Protein AF-A0A8C2SPX6-F1 (afdb_monomer_lite)

InterPro domains:
  IPR002017 Spectrin repeat [PF00435] (108-217)
  IPR002048 EF-hand domain [PS50222] (331-366)
  IPR011992 EF-hand domain pair [SSF47473] (333-369)
  IPR018159 Spectrin/alpha-actinin [SM00150] (109-216)
  IPR018159 Spectrin/alpha-actinin [cd00176] (65-218)

Foldseek 3Di:
DDPPPQQPLPFPDDDDDDDDDDDDDDDDDDDDDDDDPPPPPDPVVVLVVLLVVLVVVLVVVVVVPDPCSVVSNVVSVVVNVVSVVVVVVVVVVVVVVVVLVVLLLVLLVVLLVLLVVLVVVLVSLLCSLPDDDDDQALVVLVVNVVSLVSVVVRLVVSVVSLVVSVVSVVVSVVSCVVVVHPDDPDRPNDPCDNVNSVVSNVSSVVSSVVSVVVSVVVSVLNVVLLVLLVVLLVLQVVVVVVLVVLLVVLVCLLVVVPDDPVVSVVVVVVSVVVCVVCVVSVVVSVVSLVVNVVSVHDDHPRHLEDCDPPCPVPDGHDHCVCSSVVVPDNVVRVLLVVLVCVLPVVVPSDHDPVSVCVSCVVSVHDDDDDDD

Organism: Coturnix japonica (NCBI:txid93934)

Radius of gyration: 50.01 Å; chains: 1; bounding box: 117×36×154 Å

pLDDT: mean 75.17, std 22.21, range [25.73, 97.94]

Structure (mmCIF, N/CA/C/O backbone):
data_AF-A0A8C2SPX6-F1
#
_entry.id   AF-A0A8C2SPX6-F1
#
loop_
_atom_site.group_PDB
_atom_site.id
_atom_site.type_symbol
_atom_site.label_atom_id
_atom_site.label_alt_id
_atom_site.label_comp_id
_atom_site.label_asym_id
_atom_site.label_entity_id
_atom_site.label_seq_id
_atom_site.pdbx_PDB_ins_code
_atom_site.Cartn_x
_atom_site.Cartn_y
_atom_site.Cartn_z
_atom_site.occupancy
_atom_site.B_iso_or_equiv
_atom_site.auth_seq_id
_atom_site.auth_comp_id
_atom_site.auth_asym_id
_atom_site.auth_atom_id
_atom_site.pdbx_PDB_model_num
ATOM 1 N N . GLN A 1 1 ? 5.485 1.242 21.633 1.00 30.12 1 GLN A N 1
ATOM 2 C CA . GLN A 1 1 ? 6.592 1.596 20.722 1.00 30.12 1 GLN A CA 1
ATOM 3 C C . GLN A 1 1 ? 6.617 0.553 19.618 1.00 30.12 1 GLN A C 1
ATOM 5 O O . GLN A 1 1 ? 7.279 -0.463 19.760 1.00 30.12 1 GLN A O 1
ATOM 10 N N . GLY A 1 2 ? 5.794 0.748 18.590 1.00 30.45 2 GLY A N 1
ATOM 11 C CA . GLY A 1 2 ? 5.918 0.037 17.322 1.00 30.45 2 GLY A CA 1
ATOM 12 C C . GLY A 1 2 ? 6.379 1.072 16.308 1.00 30.45 2 GLY A C 1
ATOM 13 O O . GLY A 1 2 ? 5.719 2.099 16.169 1.00 30.45 2 GLY A O 1
ATOM 14 N N . ASP A 1 3 ? 7.537 0.854 15.692 1.00 28.69 3 ASP A N 1
ATOM 15 C CA . ASP A 1 3 ? 7.998 1.673 14.573 1.00 28.69 3 ASP A CA 1
ATOM 16 C C . ASP A 1 3 ? 7.063 1.409 13.389 1.00 28.69 3 ASP A C 1
ATOM 18 O O . ASP A 1 3 ? 7.186 0.399 12.700 1.00 28.69 3 ASP A O 1
ATOM 22 N N . VAL A 1 4 ? 6.102 2.307 13.171 1.00 35.62 4 VAL A N 1
ATOM 23 C CA . VAL A 1 4 ? 5.328 2.363 11.930 1.00 35.62 4 VAL A CA 1
ATOM 24 C C . VAL A 1 4 ? 6.271 2.914 10.866 1.00 35.62 4 VAL A C 1
ATOM 26 O O . VAL A 1 4 ? 6.509 4.122 10.793 1.00 35.62 4 VAL A O 1
ATOM 29 N N . ARG A 1 5 ? 6.864 2.030 10.060 1.00 38.06 5 ARG A N 1
ATOM 30 C CA . ARG A 1 5 ? 7.581 2.456 8.859 1.00 38.06 5 ARG A CA 1
ATOM 31 C C . ARG A 1 5 ? 6.541 2.922 7.848 1.00 38.06 5 ARG A C 1
ATOM 33 O O . ARG A 1 5 ? 5.834 2.134 7.235 1.00 38.06 5 ARG A O 1
ATOM 40 N N . LEU A 1 6 ? 6.410 4.239 7.724 1.00 40.59 6 LEU A N 1
ATOM 41 C CA . LEU A 1 6 ? 5.704 4.845 6.603 1.00 40.59 6 LEU A CA 1
ATOM 42 C C . LEU A 1 6 ? 6.399 4.399 5.313 1.00 40.59 6 LEU A C 1
ATOM 44 O O . LEU A 1 6 ? 7.627 4.487 5.229 1.00 40.59 6 LEU A O 1
ATOM 48 N N . ILE A 1 7 ? 5.605 3.946 4.336 1.00 39.28 7 ILE A N 1
ATOM 49 C CA . ILE A 1 7 ? 6.057 3.652 2.970 1.00 39.28 7 ILE A CA 1
ATOM 50 C C . ILE A 1 7 ? 6.971 4.793 2.531 1.00 39.28 7 ILE A C 1
ATOM 52 O O . ILE A 1 7 ? 6.610 5.971 2.647 1.00 39.28 7 ILE A O 1
ATOM 56 N N . ASN A 1 8 ? 8.175 4.458 2.080 1.00 40.19 8 ASN A N 1
ATOM 57 C CA . ASN A 1 8 ? 9.175 5.450 1.734 1.00 40.19 8 ASN A CA 1
ATOM 58 C C . ASN A 1 8 ? 8.767 6.098 0.404 1.00 40.19 8 ASN A C 1
ATOM 60 O O . ASN A 1 8 ? 9.205 5.687 -0.669 1.00 40.19 8 ASN A O 1
ATOM 64 N N . CYS A 1 9 ? 7.909 7.122 0.469 1.00 37.53 9 CYS A N 1
ATOM 65 C CA . CYS A 1 9 ? 7.430 7.918 -0.663 1.00 37.53 9 CYS A CA 1
ATOM 66 C C . CYS A 1 9 ? 8.545 8.808 -1.242 1.00 37.53 9 CYS A C 1
ATOM 68 O O . CYS A 1 9 ? 8.398 10.027 -1.356 1.00 37.53 9 CYS A O 1
ATOM 70 N N . ARG A 1 10 ? 9.688 8.227 -1.627 1.00 40.25 10 ARG A N 1
ATOM 71 C CA . ARG A 1 10 ? 10.639 8.910 -2.505 1.00 40.25 10 ARG A CA 1
ATOM 72 C C . ARG A 1 10 ? 9.969 9.041 -3.864 1.00 40.25 10 ARG A C 1
ATOM 74 O O . ARG A 1 10 ? 9.966 8.101 -4.655 1.00 40.25 10 ARG A O 1
ATOM 81 N N . SER A 1 11 ? 9.378 10.210 -4.109 1.00 35.06 11 SER A N 1
ATOM 82 C CA . SER A 1 11 ? 8.876 10.590 -5.424 1.00 35.06 11 SER A CA 1
ATOM 83 C C . SER A 1 11 ? 9.948 10.305 -6.468 1.00 35.06 11 SER A C 1
ATOM 85 O O . SER A 1 11 ? 11.113 10.671 -6.268 1.00 35.06 11 SER A O 1
ATOM 87 N N . TRP A 1 12 ? 9.558 9.711 -7.594 1.00 38.56 12 TRP A N 1
ATOM 88 C CA . TRP A 1 12 ? 10.400 9.623 -8.784 1.00 38.56 12 TRP A CA 1
ATOM 89 C C . TRP A 1 12 ? 10.497 11.025 -9.416 1.00 38.56 12 TRP A C 1
ATOM 91 O O . TRP A 1 12 ? 9.909 11.338 -10.441 1.00 38.56 12 TRP A O 1
ATOM 101 N N . GLY A 1 13 ? 11.168 11.922 -8.696 1.00 36.72 13 GLY A N 1
ATOM 102 C CA . GLY A 1 13 ? 11.216 13.356 -8.926 1.00 36.72 13 GLY A CA 1
ATOM 103 C C . GLY A 1 13 ? 12.530 13.906 -8.394 1.00 36.72 13 GLY A C 1
ATOM 104 O O . GLY A 1 13 ? 12.619 14.313 -7.243 1.00 36.72 13 GLY A O 1
ATOM 105 N N . GLY A 1 14 ? 13.553 13.875 -9.250 1.00 39.94 14 GLY A N 1
ATOM 106 C CA . GLY A 1 14 ? 14.764 14.687 -9.137 1.00 39.94 14 GLY A CA 1
ATOM 107 C C . GLY A 1 14 ? 15.632 14.477 -7.894 1.00 39.94 14 GLY A C 1
ATOM 108 O O . GLY A 1 14 ? 15.586 15.265 -6.958 1.00 39.94 14 GLY A O 1
ATOM 109 N N . GLN A 1 15 ? 16.568 13.529 -7.962 1.00 29.11 15 GLN A N 1
ATOM 110 C CA . GLN A 1 15 ? 17.862 13.692 -7.291 1.00 29.11 15 GLN A CA 1
ATOM 111 C C . GLN A 1 15 ? 18.989 13.469 -8.296 1.00 29.11 15 GLN A C 1
ATOM 113 O O . GLN A 1 15 ? 19.525 12.377 -8.459 1.00 29.11 15 GLN A O 1
ATOM 118 N N . SER A 1 16 ? 19.349 14.555 -8.981 1.00 31.62 16 SER A N 1
ATOM 119 C CA . SER A 1 16 ? 20.705 14.737 -9.475 1.00 31.62 16 SER A CA 1
ATOM 120 C C . SER A 1 16 ? 21.584 15.263 -8.337 1.00 31.62 16 SER A C 1
ATOM 122 O O . SER A 1 16 ? 21.275 16.294 -7.742 1.00 31.62 16 SER A O 1
ATOM 124 N N . SER A 1 17 ? 22.729 14.607 -8.165 1.00 32.06 17 SER A N 1
ATOM 125 C CA . SER A 1 17 ? 23.972 15.056 -7.520 1.00 32.06 17 SER A CA 1
ATOM 126 C C . SER A 1 17 ? 24.184 14.879 -6.003 1.00 32.06 17 SER A C 1
ATOM 128 O O . SER A 1 17 ? 23.438 15.359 -5.159 1.00 32.06 17 SER A O 1
ATOM 130 N N . ASN A 1 18 ? 25.359 14.283 -5.758 1.00 30.55 18 ASN A N 1
ATOM 131 C CA . ASN A 1 18 ? 26.264 14.318 -4.608 1.00 30.55 18 ASN A CA 1
ATOM 132 C C . ASN A 1 18 ? 26.000 13.454 -3.365 1.00 30.55 18 ASN A C 1
ATOM 134 O O . ASN A 1 18 ? 25.165 13.744 -2.519 1.00 30.55 18 ASN A O 1
ATOM 138 N N . GLY A 1 19 ? 26.889 12.468 -3.199 1.00 26.84 19 GLY A N 1
ATOM 139 C CA . GLY A 1 19 ? 27.128 11.738 -1.958 1.00 26.84 19 GLY A CA 1
ATOM 140 C C . GLY A 1 19 ? 28.090 10.575 -2.189 1.00 26.84 19 GLY A C 1
ATOM 141 O O . GLY A 1 19 ? 27.656 9.460 -2.448 1.00 26.84 19 GLY A O 1
ATOM 142 N N . GLY A 1 20 ? 29.397 10.850 -2.160 1.00 30.72 20 GLY A N 1
ATOM 143 C CA . GLY A 1 20 ? 30.438 9.824 -2.198 1.00 30.72 20 GLY A CA 1
ATOM 144 C C . GLY A 1 20 ? 30.435 8.953 -0.939 1.00 30.72 20 GLY A C 1
ATOM 145 O O . GLY A 1 20 ? 30.186 9.435 0.162 1.00 30.72 20 GLY A O 1
ATOM 146 N N . GLY A 1 21 ? 30.752 7.674 -1.117 1.00 25.88 21 GLY A N 1
ATOM 147 C CA . GLY A 1 21 ? 30.921 6.697 -0.045 1.00 25.88 21 GLY A CA 1
ATOM 148 C C . GLY A 1 21 ? 31.232 5.338 -0.658 1.00 25.88 21 GLY A C 1
ATOM 149 O O . GLY A 1 21 ? 30.362 4.725 -1.264 1.00 25.88 21 GLY A O 1
ATOM 150 N N . GLY A 1 22 ? 32.503 4.941 -0.605 1.00 27.14 22 GLY A N 1
ATOM 151 C CA . GLY A 1 22 ? 33.011 3.723 -1.231 1.00 27.14 22 GLY A CA 1
ATOM 152 C C . GLY A 1 22 ? 32.754 2.435 -0.444 1.00 27.14 22 GLY A C 1
ATOM 153 O O . GLY A 1 22 ? 32.116 2.444 0.605 1.00 27.14 22 GLY A O 1
ATOM 154 N N . LEU A 1 23 ? 33.400 1.376 -0.957 1.00 27.61 23 LEU A N 1
ATOM 155 C CA . LEU A 1 23 ? 33.447 -0.035 -0.522 1.00 27.61 23 LEU A CA 1
ATOM 156 C C . LEU A 1 23 ? 32.326 -0.912 -1.121 1.00 27.61 23 LEU A C 1
ATOM 158 O O . LEU A 1 23 ? 31.161 -0.562 -1.060 1.00 27.61 23 LEU A O 1
ATOM 162 N N . GLY A 1 24 ? 32.582 -2.081 -1.712 1.00 25.73 24 GLY A N 1
ATOM 163 C CA . GLY A 1 24 ? 33.836 -2.775 -1.984 1.00 25.73 24 GLY A CA 1
ATOM 164 C C . GLY A 1 24 ? 33.608 -3.831 -3.070 1.00 25.73 24 GLY A C 1
ATOM 165 O O . GLY A 1 24 ? 32.749 -4.699 -2.936 1.00 25.73 24 GLY A O 1
ATOM 166 N N . ALA A 1 25 ? 34.371 -3.748 -4.160 1.00 28.84 25 ALA A N 1
ATOM 167 C CA . ALA A 1 25 ? 34.395 -4.774 -5.194 1.00 28.84 25 ALA A CA 1
ATOM 168 C C . ALA A 1 25 ? 35.339 -5.896 -4.746 1.00 28.84 25 ALA A C 1
ATOM 170 O O . ALA A 1 25 ? 36.559 -5.725 -4.710 1.00 28.84 25 ALA A O 1
ATOM 171 N N . SER A 1 26 ? 34.758 -7.035 -4.370 1.00 28.69 26 SER A N 1
ATOM 172 C CA . SER A 1 26 ? 35.502 -8.267 -4.130 1.00 28.69 26 SER A CA 1
ATOM 173 C C . SER A 1 26 ? 36.073 -8.792 -5.445 1.00 28.69 26 SER A C 1
ATOM 175 O O . SER A 1 26 ? 35.357 -8.966 -6.430 1.00 28.69 26 SER A O 1
ATOM 177 N N . GLN A 1 27 ? 37.380 -9.044 -5.429 1.00 30.47 27 GLN A N 1
ATOM 178 C CA . GLN A 1 27 ? 38.103 -9.801 -6.441 1.00 30.47 27 GLN A CA 1
ATOM 179 C C . GLN A 1 27 ? 37.442 -11.165 -6.662 1.00 30.47 27 GLN A C 1
ATOM 181 O O . GLN A 1 27 ? 37.374 -11.982 -5.750 1.00 30.47 27 GLN A O 1
ATOM 186 N N . MET A 1 28 ? 37.048 -11.440 -7.901 1.00 29.48 28 MET A N 1
ATOM 187 C CA . MET A 1 28 ? 36.925 -12.797 -8.427 1.00 29.48 28 MET A CA 1
ATOM 188 C C . MET A 1 28 ? 37.706 -12.828 -9.737 1.00 29.48 28 MET A C 1
ATOM 190 O O . MET A 1 28 ? 37.233 -12.409 -10.791 1.00 29.48 28 MET A O 1
ATOM 194 N N . GLY A 1 29 ? 38.967 -13.248 -9.623 1.00 28.47 29 GLY A N 1
ATOM 195 C CA . GLY A 1 29 ? 39.809 -13.582 -10.759 1.00 28.47 29 GLY A CA 1
ATOM 196 C C . GLY A 1 29 ? 39.307 -14.864 -11.417 1.00 28.47 29 GLY A C 1
ATOM 197 O O . GLY A 1 29 ? 39.067 -15.864 -10.746 1.00 28.47 29 GLY A O 1
ATOM 198 N N . GLY A 1 30 ? 39.169 -14.824 -12.738 1.00 26.41 30 GLY A N 1
ATOM 199 C CA . GLY A 1 30 ? 38.690 -15.935 -13.553 1.00 26.41 30 GLY A CA 1
ATOM 200 C C . GLY A 1 30 ? 39.194 -15.806 -14.983 1.00 26.41 30 GLY A C 1
ATOM 201 O O . GLY A 1 30 ? 38.437 -15.500 -15.890 1.00 26.41 30 GLY A O 1
ATOM 202 N N . ASN A 1 31 ? 40.509 -15.964 -15.125 1.00 33.53 31 ASN A N 1
ATOM 203 C CA . ASN A 1 31 ? 41.269 -16.375 -16.304 1.00 33.53 31 ASN A CA 1
ATOM 204 C C . ASN A 1 31 ? 40.454 -16.635 -17.599 1.00 33.53 31 ASN A C 1
ATOM 206 O O . ASN A 1 31 ? 39.844 -17.692 -17.749 1.00 33.53 31 ASN A O 1
ATOM 210 N N . MET A 1 32 ? 40.549 -15.735 -18.582 1.00 30.33 32 MET A N 1
ATOM 211 C CA . MET A 1 32 ? 40.327 -16.075 -19.991 1.00 30.33 32 MET A CA 1
ATOM 212 C C . MET A 1 32 ? 41.478 -15.548 -20.847 1.00 30.33 32 MET A C 1
ATOM 214 O O . MET A 1 32 ? 41.609 -14.357 -21.097 1.00 30.33 32 MET A O 1
ATOM 218 N N . GLY A 1 33 ? 42.315 -16.500 -21.262 1.00 28.36 33 GLY A N 1
ATOM 219 C CA . GLY A 1 33 ? 42.789 -16.637 -22.635 1.00 28.36 33 GLY A CA 1
ATOM 220 C C . GLY A 1 33 ? 43.481 -15.435 -23.259 1.00 28.36 33 GLY A C 1
ATOM 221 O O . GLY A 1 33 ? 42.850 -14.612 -23.913 1.00 28.36 33 GLY A O 1
ATOM 222 N N . ARG A 1 34 ? 44.817 -15.452 -23.187 1.00 40.22 34 ARG A N 1
ATOM 223 C CA . ARG A 1 34 ? 45.700 -14.804 -24.163 1.00 40.22 34 ARG A CA 1
ATOM 224 C C . ARG A 1 34 ? 45.176 -15.037 -25.585 1.00 40.22 34 ARG A C 1
ATOM 226 O O . ARG A 1 34 ? 45.141 -16.175 -26.048 1.00 40.22 34 ARG A O 1
ATOM 233 N N . GLY A 1 35 ? 44.846 -13.952 -26.271 1.00 27.77 35 GLY A N 1
ATOM 234 C CA . GLY A 1 35 ? 44.553 -13.917 -27.697 1.00 27.77 35 GLY A CA 1
ATOM 235 C C . GLY A 1 35 ? 45.141 -12.644 -28.289 1.00 27.77 35 GLY A C 1
ATOM 236 O O . GLY A 1 35 ? 44.478 -11.620 -28.310 1.00 27.77 35 GLY A O 1
ATOM 237 N N . SER A 1 36 ? 46.407 -12.740 -28.699 1.00 30.41 36 SER A N 1
ATOM 238 C CA . SER A 1 36 ? 47.159 -11.812 -29.552 1.00 30.41 36 SER A CA 1
ATOM 239 C C . SER A 1 36 ? 46.950 -10.309 -29.343 1.00 30.41 36 SER A C 1
ATOM 241 O O . SER A 1 36 ? 46.154 -9.669 -30.026 1.00 30.41 36 SER A O 1
ATOM 243 N N . GLU A 1 37 ? 47.843 -9.714 -28.550 1.00 29.86 37 GLU A N 1
ATOM 244 C CA . GLU A 1 37 ? 48.398 -8.401 -28.886 1.00 29.86 37 GLU A CA 1
ATOM 245 C C . GLU A 1 37 ? 49.086 -8.511 -30.256 1.00 29.86 37 GLU A C 1
ATOM 247 O O . GLU A 1 37 ? 50.256 -8.875 -30.371 1.00 29.86 37 GLU A O 1
ATOM 252 N N . ALA A 1 38 ? 48.335 -8.256 -31.325 1.00 31.69 38 ALA A N 1
ATOM 253 C CA . ALA A 1 38 ? 48.920 -7.863 -32.593 1.00 31.69 38 ALA A CA 1
ATOM 254 C C . ALA A 1 38 ? 49.203 -6.365 -32.495 1.00 31.69 38 ALA A C 1
ATOM 256 O O . ALA A 1 38 ? 48.295 -5.538 -32.475 1.00 31.69 38 ALA A O 1
ATOM 257 N N . SER A 1 39 ? 50.487 -6.050 -32.378 1.00 31.20 39 SER A N 1
ATOM 258 C CA . SER A 1 39 ? 51.079 -4.723 -32.421 1.00 31.20 39 SER A CA 1
ATOM 259 C C . SER A 1 39 ? 50.442 -3.864 -33.522 1.00 31.20 39 SER A C 1
ATOM 261 O O . SER A 1 39 ? 50.763 -3.986 -34.700 1.00 31.20 39 SER A O 1
ATOM 263 N N . GLY A 1 40 ? 49.532 -2.973 -33.132 1.00 33.78 40 GLY A N 1
ATOM 264 C CA . GLY A 1 40 ? 48.945 -1.945 -33.989 1.00 33.78 40 GLY A CA 1
ATOM 265 C C . GLY A 1 40 ? 49.856 -0.726 -34.103 1.00 33.78 40 GLY A C 1
ATOM 266 O O . GLY A 1 40 ? 49.424 0.390 -33.846 1.00 33.78 40 GLY A O 1
ATOM 267 N N . SER A 1 41 ? 51.124 -0.940 -34.446 1.00 35.16 41 SER A N 1
ATOM 268 C CA . SER A 1 41 ? 52.056 0.110 -34.853 1.00 35.16 41 SER A CA 1
ATOM 269 C C . SER A 1 41 ? 52.605 -0.309 -36.211 1.00 35.16 41 SER A C 1
ATOM 271 O O . SER A 1 41 ? 53.245 -1.352 -36.303 1.00 35.16 41 SER A O 1
ATOM 273 N N . GLY A 1 42 ? 52.288 0.440 -37.273 1.00 31.70 42 GLY A N 1
ATOM 274 C CA . GLY A 1 42 ? 52.905 0.208 -38.587 1.00 31.70 42 GLY A CA 1
ATOM 275 C C . GLY A 1 42 ? 52.003 0.194 -39.825 1.00 31.70 42 GLY A C 1
ATOM 276 O O . GLY A 1 42 ? 52.500 -0.123 -40.897 1.00 31.70 42 GLY A O 1
ATOM 277 N N . TYR A 1 43 ? 50.717 0.560 -39.752 1.00 36.06 43 TYR A N 1
ATOM 278 C CA . TYR A 1 43 ? 49.879 0.697 -40.966 1.00 36.06 43 TYR A CA 1
ATOM 279 C C . TYR A 1 43 ? 49.642 2.151 -41.412 1.00 36.06 43 TYR A C 1
ATOM 281 O O . TYR A 1 43 ? 48.853 2.392 -42.319 1.00 36.06 43 TYR A O 1
ATOM 289 N N . GLY A 1 44 ? 50.328 3.124 -40.800 1.00 36.06 44 GLY A N 1
ATOM 290 C CA . GLY A 1 44 ? 50.349 4.521 -41.259 1.00 36.06 44 GLY A CA 1
ATOM 291 C C . GLY A 1 44 ? 51.525 4.845 -42.189 1.00 36.06 44 GLY A C 1
ATOM 292 O O . GLY A 1 44 ? 51.379 5.641 -43.110 1.00 36.06 44 GLY A O 1
ATOM 293 N N . GLU A 1 45 ? 52.675 4.191 -42.006 1.00 36.59 45 GLU A N 1
ATOM 294 C CA . GLU A 1 45 ? 53.902 4.495 -42.767 1.00 36.59 45 GLU A CA 1
ATOM 295 C C . GLU A 1 45 ? 54.010 3.733 -44.101 1.00 36.59 45 GLU A C 1
ATOM 297 O O . GLU A 1 45 ? 54.718 4.165 -45.007 1.00 36.59 45 GLU A O 1
ATOM 302 N N . GLY A 1 46 ? 53.256 2.643 -44.283 1.00 39.41 46 GLY A N 1
ATOM 303 C CA . GLY A 1 46 ? 53.227 1.886 -45.544 1.00 39.41 46 GLY A CA 1
ATOM 304 C C . GLY A 1 46 ? 52.362 2.508 -46.649 1.00 39.41 46 GLY A C 1
ATOM 305 O O . GLY A 1 46 ? 52.514 2.157 -47.818 1.00 39.41 46 GLY A O 1
ATOM 306 N N . VAL A 1 47 ? 51.471 3.446 -46.304 1.00 44.69 47 VAL A N 1
ATOM 307 C CA . VAL A 1 47 ? 50.500 4.032 -47.248 1.00 44.69 47 VAL A CA 1
ATOM 308 C C . VAL A 1 47 ? 51.200 4.917 -48.283 1.00 44.69 47 VAL A C 1
ATOM 310 O O . VAL A 1 47 ? 50.863 4.866 -49.462 1.00 44.69 47 VAL A O 1
ATOM 313 N N . GLY A 1 48 ? 52.240 5.651 -47.871 1.00 44.91 48 GLY A N 1
ATOM 314 C CA . GLY A 1 48 ? 53.051 6.473 -48.772 1.00 44.91 48 GLY A CA 1
ATOM 315 C C . GLY A 1 48 ? 54.052 5.675 -49.615 1.00 44.91 48 GLY A C 1
ATOM 316 O O . GLY A 1 48 ? 54.413 6.115 -50.704 1.00 44.91 48 GLY A O 1
ATOM 317 N N . GLY A 1 49 ? 54.485 4.496 -49.155 1.00 46.47 49 GLY A N 1
ATOM 318 C CA . GLY A 1 49 ? 55.5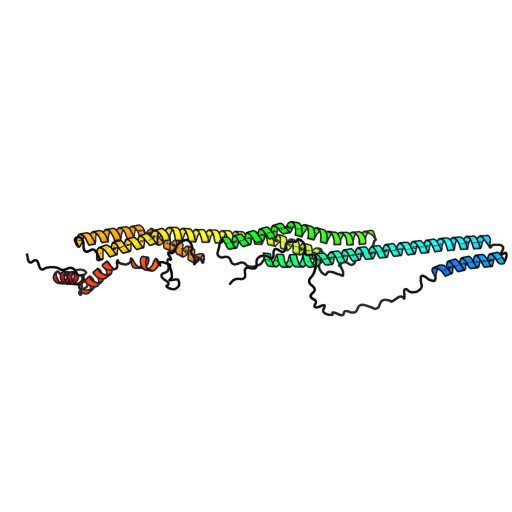61 3.718 -49.785 1.00 46.47 49 GLY A CA 1
ATOM 319 C C . GLY A 1 49 ? 55.194 3.119 -51.144 1.00 46.47 49 GLY A C 1
ATOM 320 O O . GLY A 1 49 ? 56.006 3.147 -52.063 1.00 46.47 49 GLY A O 1
ATOM 321 N N . ILE A 1 50 ? 53.958 2.642 -51.314 1.00 51.53 50 ILE A N 1
ATOM 322 C CA . ILE A 1 50 ? 53.503 2.035 -52.578 1.00 51.53 50 ILE A CA 1
ATOM 323 C C . ILE A 1 50 ? 53.157 3.116 -53.608 1.00 51.53 50 ILE A C 1
ATOM 325 O O . ILE A 1 50 ? 53.545 3.010 -54.770 1.00 51.53 50 ILE A O 1
ATOM 329 N N . THR A 1 51 ? 52.523 4.210 -53.178 1.00 52.25 51 THR A N 1
ATOM 330 C CA . THR A 1 51 ? 52.236 5.359 -54.048 1.00 52.25 51 THR A CA 1
ATOM 331 C C . THR A 1 51 ? 53.507 6.098 -54.470 1.00 52.25 51 THR A C 1
ATOM 333 O O . THR A 1 51 ? 53.605 6.556 -55.605 1.00 52.25 51 THR A O 1
ATOM 336 N N . ASN A 1 52 ? 54.509 6.201 -53.587 1.00 52.38 52 ASN A N 1
ATOM 337 C CA . ASN A 1 52 ? 55.793 6.824 -53.915 1.00 52.38 52 ASN A CA 1
ATOM 338 C C . ASN A 1 52 ? 56.707 5.873 -54.694 1.00 52.38 52 ASN A C 1
ATOM 340 O O . ASN A 1 52 ? 57.421 6.337 -55.571 1.00 52.38 52 ASN A O 1
ATOM 344 N N . GLY A 1 53 ? 56.637 4.559 -54.459 1.00 54.75 53 GLY A N 1
ATOM 345 C CA . GLY A 1 53 ? 57.330 3.554 -55.269 1.00 54.75 53 GLY A CA 1
ATOM 346 C C . GLY A 1 53 ? 56.782 3.458 -56.697 1.00 54.75 53 GLY A C 1
ATOM 347 O O . GLY A 1 53 ? 57.559 3.416 -57.644 1.00 54.75 53 GLY A O 1
ATOM 348 N N . GLY A 1 54 ? 55.457 3.512 -56.877 1.00 55.25 54 GLY A N 1
ATOM 349 C CA . GLY A 1 54 ? 54.820 3.577 -58.199 1.00 55.25 54 GLY A CA 1
ATOM 350 C C . GLY A 1 54 ? 55.088 4.895 -58.934 1.00 55.25 54 GLY A C 1
ATOM 351 O O . GLY A 1 54 ? 55.314 4.893 -60.141 1.00 55.25 54 GLY A O 1
ATOM 352 N N . ARG A 1 55 ? 55.143 6.024 -58.210 1.00 54.38 55 ARG A N 1
ATOM 353 C CA . ARG A 1 55 ? 55.577 7.320 -58.767 1.00 54.38 55 ARG A CA 1
ATOM 354 C C . ARG A 1 55 ? 57.074 7.349 -59.108 1.00 54.38 55 ARG A C 1
ATOM 356 O O . ARG A 1 55 ? 57.423 7.874 -60.155 1.00 54.38 55 ARG A O 1
ATOM 363 N N . GLY A 1 56 ? 57.930 6.723 -58.302 1.00 53.81 56 GLY A N 1
ATOM 364 C CA . GLY A 1 56 ? 59.370 6.614 -58.566 1.00 53.81 56 GLY A CA 1
ATOM 365 C C . GLY A 1 56 ? 59.716 5.676 -59.730 1.00 53.81 56 GLY A C 1
ATOM 366 O O . GLY A 1 56 ? 60.617 5.974 -60.506 1.00 53.81 56 GLY A O 1
ATOM 367 N N . LEU A 1 57 ? 58.965 4.583 -59.918 1.00 54.31 57 LEU A N 1
ATOM 368 C CA . LEU A 1 57 ? 59.070 3.726 -61.112 1.00 54.31 57 LEU A CA 1
ATOM 369 C C . LEU A 1 57 ? 58.682 4.487 -62.391 1.00 54.31 57 LEU A C 1
ATOM 371 O O . LEU A 1 57 ? 59.341 4.347 -63.416 1.00 54.31 57 LEU A O 1
ATOM 375 N N . ARG A 1 58 ? 57.661 5.349 -62.306 1.00 54.78 58 ARG A N 1
ATOM 376 C CA . ARG A 1 58 ? 57.205 6.221 -63.400 1.00 54.78 58 ARG A CA 1
ATOM 377 C C . ARG A 1 58 ? 58.254 7.261 -63.807 1.00 54.78 58 ARG A C 1
ATOM 379 O O . ARG A 1 58 ? 58.372 7.571 -64.989 1.00 54.78 58 ARG A O 1
ATOM 386 N N . GLU A 1 59 ? 58.998 7.793 -62.838 1.00 52.84 59 GLU A N 1
ATOM 387 C CA . GLU A 1 59 ? 60.103 8.734 -63.071 1.00 52.84 59 GLU A CA 1
ATOM 388 C C . GLU A 1 59 ? 61.333 8.026 -63.667 1.00 52.84 59 GLU A C 1
ATOM 390 O O . GLU A 1 59 ? 61.884 8.507 -64.652 1.00 52.84 59 GLU A O 1
ATOM 395 N N . GLY A 1 60 ? 61.698 6.837 -63.170 1.00 54.06 60 GLY A N 1
ATOM 396 C CA . GLY A 1 60 ? 62.853 6.080 -63.675 1.00 54.06 60 GLY A CA 1
ATOM 397 C C . GLY A 1 60 ? 62.669 5.439 -65.062 1.00 54.06 60 GLY A C 1
ATOM 398 O O . GLY A 1 60 ? 63.618 5.380 -65.840 1.00 54.06 60 GLY A O 1
ATOM 399 N N . GLU A 1 61 ? 61.465 4.973 -65.419 1.00 51.41 61 GLU A N 1
ATOM 400 C CA . GLU A 1 61 ? 61.190 4.383 -66.747 1.00 51.41 61 GLU A CA 1
ATOM 401 C C . GLU A 1 61 ? 60.974 5.435 -67.848 1.00 51.41 61 GLU A C 1
ATOM 403 O O . GLU A 1 61 ? 61.162 5.142 -69.031 1.00 51.41 61 GLU A O 1
ATOM 408 N N . GLY A 1 62 ? 60.595 6.663 -67.474 1.00 54.12 62 GLY A N 1
ATOM 409 C CA . GLY A 1 62 ? 60.524 7.807 -68.388 1.00 54.12 62 GLY A CA 1
ATOM 410 C C . GLY A 1 62 ? 61.902 8.319 -68.825 1.00 54.12 62 GLY A C 1
ATOM 411 O O . GLY A 1 62 ? 62.028 8.855 -69.921 1.00 54.12 62 GLY A O 1
ATOM 412 N N . GLU A 1 63 ? 62.939 8.108 -68.008 1.00 52.59 63 GLU A N 1
ATOM 413 C CA . GLU A 1 63 ? 64.330 8.486 -68.307 1.00 52.59 63 GLU A CA 1
ATOM 414 C C . GLU A 1 63 ? 65.075 7.467 -69.193 1.00 52.59 63 GLU A C 1
ATOM 416 O O . GLU A 1 63 ? 66.107 7.800 -69.775 1.00 52.59 63 GLU A O 1
ATOM 421 N N . LEU A 1 64 ? 64.557 6.238 -69.332 1.00 61.31 64 LEU A N 1
ATOM 422 C CA . LEU A 1 64 ? 65.194 5.126 -70.062 1.00 61.31 64 LEU A CA 1
ATOM 423 C C . LEU A 1 64 ? 64.576 4.832 -71.448 1.00 61.31 64 LEU A C 1
ATOM 425 O O . LEU A 1 64 ? 64.978 3.864 -72.091 1.00 61.31 64 LEU A O 1
ATOM 429 N N . ASP A 1 65 ? 63.617 5.650 -71.901 1.00 59.53 65 ASP A N 1
ATOM 430 C CA . ASP A 1 65 ? 62.921 5.562 -73.204 1.00 59.53 65 ASP A CA 1
ATOM 431 C C . ASP A 1 65 ? 62.427 4.137 -73.552 1.00 59.53 65 ASP A C 1
ATOM 433 O O . ASP A 1 65 ? 62.598 3.608 -74.654 1.00 59.53 65 ASP A O 1
ATOM 437 N N . TYR A 1 66 ? 61.837 3.462 -72.558 1.00 71.38 66 TYR A N 1
ATOM 438 C CA . TYR A 1 66 ? 61.313 2.106 -72.711 1.00 71.38 66 TYR A CA 1
ATOM 439 C C . TYR A 1 66 ? 60.063 2.086 -73.613 1.00 71.38 66 TYR A C 1
ATOM 441 O O . TYR A 1 66 ? 59.077 2.773 -73.349 1.00 71.38 66 TYR A O 1
ATOM 449 N N . TYR A 1 67 ? 60.073 1.251 -74.660 1.00 73.75 67 TYR A N 1
ATOM 450 C CA . TYR A 1 67 ? 59.082 1.276 -75.752 1.00 73.75 67 TYR A CA 1
ATOM 451 C C . TYR A 1 67 ? 57.615 1.047 -75.332 1.00 73.75 67 TYR A C 1
ATOM 453 O O . TYR A 1 67 ? 56.712 1.521 -76.020 1.00 73.75 67 TYR A O 1
ATOM 461 N N . ASP A 1 68 ? 57.362 0.342 -74.221 1.00 78.00 68 ASP A N 1
ATOM 462 C CA . ASP A 1 68 ? 56.011 0.086 -73.683 1.00 78.00 68 ASP A CA 1
ATOM 463 C C . ASP A 1 68 ? 55.731 0.857 -72.375 1.00 78.00 68 ASP A C 1
ATOM 465 O O . ASP A 1 68 ? 54.767 0.589 -71.653 1.00 78.00 68 ASP A O 1
ATOM 469 N N . SER A 1 69 ? 56.559 1.867 -72.077 1.00 76.69 69 SER A N 1
ATOM 470 C CA . SER A 1 69 ? 56.395 2.777 -70.935 1.00 76.69 69 SER A CA 1
ATOM 471 C C . SER A 1 69 ? 54.978 3.378 -70.839 1.00 76.69 69 SER A C 1
ATOM 473 O O . SER A 1 69 ? 54.425 3.409 -69.737 1.00 76.69 69 SER A O 1
ATOM 475 N N . PRO A 1 70 ? 54.287 3.766 -71.937 1.00 82.06 70 PRO A N 1
ATOM 476 C CA . PRO A 1 70 ? 52.911 4.271 -71.849 1.00 82.06 70 PRO A CA 1
ATOM 477 C C . PRO A 1 70 ? 51.900 3.258 -71.280 1.00 82.06 70 PRO A C 1
ATOM 479 O O . PRO A 1 70 ? 51.015 3.634 -70.506 1.00 82.06 70 PRO A O 1
ATOM 482 N N . SER A 1 71 ? 52.028 1.975 -71.635 1.00 85.94 71 SER A N 1
ATOM 483 C CA . SER A 1 71 ? 51.143 0.898 -71.170 1.00 85.94 71 SER A CA 1
ATOM 484 C C . SER A 1 71 ? 51.399 0.563 -69.700 1.00 85.94 71 SER A C 1
ATOM 486 O O . SER A 1 71 ? 50.461 0.502 -68.895 1.00 85.94 71 SER A O 1
ATOM 488 N N . VAL A 1 72 ? 52.677 0.435 -69.321 1.00 84.25 72 VAL A N 1
ATOM 489 C CA . VAL A 1 72 ? 53.103 0.186 -67.935 1.00 84.25 72 VAL A CA 1
ATOM 490 C C . VAL A 1 72 ? 52.690 1.343 -67.027 1.00 84.25 72 VAL A C 1
ATOM 492 O O . VAL A 1 72 ? 52.065 1.109 -65.992 1.00 84.25 72 VAL A O 1
ATOM 495 N N . ASN A 1 73 ? 52.901 2.590 -67.454 1.00 83.31 73 ASN A N 1
ATOM 496 C CA . ASN A 1 73 ? 52.485 3.778 -66.711 1.00 83.31 73 ASN A CA 1
ATOM 497 C C . ASN A 1 73 ? 50.962 3.885 -66.571 1.00 83.31 73 ASN A C 1
ATOM 499 O O . ASN A 1 73 ? 50.473 4.264 -65.507 1.00 83.31 73 ASN A O 1
ATOM 503 N N . SER A 1 74 ? 50.191 3.519 -67.603 1.00 87.00 74 SER A N 1
ATOM 504 C CA . SER A 1 74 ? 48.724 3.467 -67.517 1.00 87.00 74 SER A CA 1
ATOM 505 C C . SER A 1 74 ? 48.249 2.413 -66.512 1.00 87.00 74 SER A C 1
ATOM 507 O O . SER A 1 74 ? 47.332 2.662 -65.724 1.00 87.00 74 SER A O 1
ATOM 509 N N . ARG A 1 75 ? 48.888 1.237 -66.493 1.00 86.69 75 ARG A N 1
ATOM 510 C CA . ARG A 1 75 ? 48.598 0.182 -65.516 1.00 86.69 75 ARG A CA 1
ATOM 511 C C . ARG A 1 75 ? 49.006 0.592 -64.100 1.00 86.69 75 ARG A C 1
AT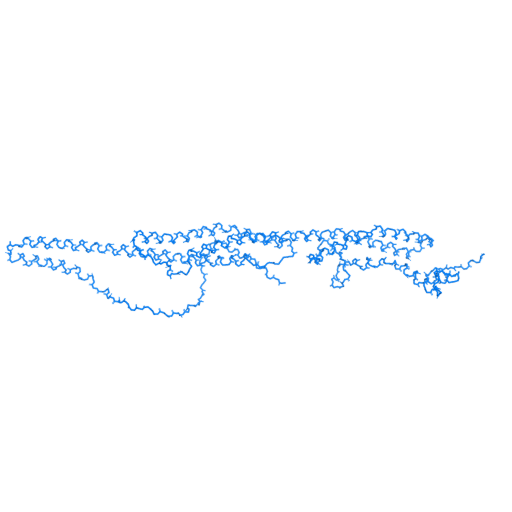OM 513 O O . ARG A 1 75 ? 48.223 0.376 -63.179 1.00 86.69 75 ARG A O 1
ATOM 520 N N . CYS A 1 76 ? 50.178 1.201 -63.930 1.00 86.81 76 CYS A N 1
ATOM 521 C CA . CYS A 1 76 ? 50.641 1.717 -62.645 1.00 86.81 76 CYS A CA 1
ATOM 522 C C . CYS A 1 76 ? 49.684 2.787 -62.109 1.00 86.81 76 CYS A C 1
ATOM 524 O O . CYS A 1 76 ? 49.319 2.733 -60.940 1.00 86.81 76 CYS A O 1
ATOM 526 N N . GLN A 1 77 ? 49.198 3.693 -62.967 1.00 86.38 77 GLN A N 1
ATOM 527 C CA . GLN A 1 77 ? 48.212 4.701 -62.578 1.00 86.38 77 GLN A CA 1
ATOM 528 C C . GLN A 1 77 ? 46.920 4.056 -62.067 1.00 86.38 77 GLN A C 1
ATOM 530 O O . GLN A 1 77 ? 46.478 4.387 -60.976 1.00 86.38 77 GLN A O 1
ATOM 535 N N . LYS A 1 78 ? 46.365 3.070 -62.788 1.00 91.56 78 LYS A N 1
ATOM 536 C CA . LYS A 1 78 ? 45.162 2.344 -62.339 1.00 91.56 78 LYS A CA 1
ATOM 537 C C . LYS A 1 78 ? 45.357 1.664 -60.983 1.00 91.56 78 LYS A C 1
ATOM 539 O O . LYS A 1 78 ? 44.421 1.626 -60.192 1.00 91.56 78 LYS A O 1
ATOM 544 N N . ILE A 1 79 ? 46.546 1.117 -60.722 1.00 90.88 79 ILE A N 1
ATOM 545 C CA . ILE A 1 79 ? 46.879 0.492 -59.435 1.00 90.88 79 ILE A CA 1
ATOM 546 C C . ILE A 1 79 ? 46.968 1.551 -58.331 1.00 90.88 79 ILE A C 1
ATOM 548 O O . ILE A 1 79 ? 46.391 1.343 -57.268 1.00 90.88 79 ILE A O 1
ATOM 552 N N . CYS A 1 80 ? 47.630 2.686 -58.579 1.00 90.12 80 CYS A N 1
ATOM 553 C CA . CYS A 1 80 ? 47.686 3.801 -57.631 1.00 90.12 80 CYS A CA 1
ATOM 554 C C . CYS A 1 80 ? 46.285 4.353 -57.324 1.00 90.12 80 CYS A C 1
ATOM 556 O O . CYS A 1 80 ? 45.932 4.477 -56.156 1.00 90.12 80 CYS A O 1
ATOM 558 N N . ASP A 1 81 ? 45.454 4.579 -58.346 1.00 91.38 81 ASP A N 1
ATOM 559 C CA . ASP A 1 81 ? 44.083 5.075 -58.179 1.00 91.38 81 ASP A CA 1
ATOM 560 C C . ASP A 1 81 ? 43.232 4.091 -57.356 1.00 91.38 81 ASP A C 1
ATOM 562 O O . ASP A 1 81 ? 42.505 4.484 -56.444 1.00 91.38 81 ASP A O 1
ATOM 566 N N . GLN A 1 82 ? 43.337 2.786 -57.638 1.00 92.50 82 GLN A N 1
ATOM 567 C CA . GLN A 1 82 ? 42.653 1.750 -56.859 1.00 92.50 82 GLN A CA 1
ATOM 568 C C . GLN A 1 82 ? 43.161 1.673 -55.417 1.00 92.50 82 GLN A C 1
ATOM 570 O O . GLN A 1 82 ? 42.368 1.426 -54.509 1.00 92.50 82 GLN A O 1
ATOM 575 N N . TRP A 1 83 ? 44.459 1.880 -55.199 1.00 90.25 83 TRP A N 1
ATOM 576 C CA . TRP A 1 83 ? 45.067 1.887 -53.872 1.00 90.25 83 TRP A CA 1
ATOM 577 C C . TRP A 1 83 ? 44.593 3.080 -53.035 1.00 90.25 83 TRP A C 1
ATOM 579 O O . TRP A 1 83 ? 44.223 2.902 -51.874 1.00 90.25 83 TRP A O 1
ATOM 589 N N . ASP A 1 84 ? 44.504 4.267 -53.636 1.00 90.75 84 ASP A N 1
ATOM 590 C CA . ASP A 1 84 ? 43.973 5.469 -52.987 1.00 90.75 84 ASP A CA 1
ATOM 591 C C . ASP A 1 84 ? 42.482 5.299 -52.633 1.00 90.75 84 ASP A C 1
ATOM 593 O O . ASP A 1 84 ? 42.045 5.606 -51.515 1.00 90.75 84 ASP A O 1
ATOM 597 N N . VAL A 1 85 ? 41.692 4.715 -53.543 1.00 93.88 85 VAL A N 1
ATOM 598 C CA . VAL A 1 85 ? 40.286 4.364 -53.278 1.00 93.88 85 VAL A CA 1
ATOM 599 C C . VAL A 1 85 ? 40.181 3.329 -52.153 1.00 93.88 85 VAL A C 1
ATOM 601 O O . VAL A 1 85 ? 39.374 3.498 -51.241 1.00 93.88 85 VAL A O 1
ATOM 604 N N . LEU A 1 86 ? 41.014 2.288 -52.148 1.00 94.12 86 LEU A N 1
ATOM 605 C CA . LEU A 1 86 ? 41.024 1.287 -51.079 1.00 94.12 86 LEU A CA 1
ATOM 606 C C . LEU A 1 86 ? 41.385 1.906 -49.720 1.00 94.12 86 LEU A C 1
ATOM 608 O O . LEU A 1 86 ? 40.752 1.580 -48.711 1.00 94.12 86 LEU A O 1
ATOM 612 N N . GLY A 1 87 ? 42.364 2.812 -49.690 1.00 92.00 87 GLY A N 1
ATOM 613 C CA . GLY A 1 87 ? 42.761 3.545 -48.490 1.00 92.00 87 GLY A CA 1
ATOM 614 C C . GLY A 1 87 ? 41.610 4.373 -47.918 1.00 92.00 87 GLY A C 1
ATOM 615 O O . GLY A 1 87 ? 41.282 4.243 -46.736 1.00 92.00 87 GLY A O 1
ATOM 616 N N . SER A 1 88 ? 40.936 5.155 -48.766 1.00 93.06 88 SER A N 1
ATOM 617 C CA . SER A 1 88 ? 39.785 5.969 -48.348 1.00 93.06 88 SER A CA 1
ATOM 618 C C . SER A 1 88 ? 38.591 5.124 -47.881 1.00 93.06 88 SER A C 1
ATOM 620 O O . SER A 1 88 ? 38.022 5.406 -46.824 1.00 93.06 88 SER A O 1
ATOM 622 N N . LEU A 1 89 ? 38.257 4.037 -48.588 1.00 92.94 89 LEU A N 1
ATOM 623 C CA . LEU A 1 89 ? 37.196 3.104 -48.187 1.00 92.94 89 LEU A CA 1
ATOM 624 C C . LEU A 1 89 ? 37.505 2.419 -46.849 1.00 92.94 89 LEU A C 1
ATOM 626 O O . LEU A 1 89 ? 36.613 2.253 -46.016 1.00 92.94 89 LEU A O 1
ATOM 630 N N . THR A 1 90 ? 38.764 2.044 -46.617 1.00 91.06 90 THR A N 1
ATOM 631 C CA . THR A 1 90 ? 39.191 1.405 -45.363 1.00 91.06 90 THR A CA 1
ATOM 632 C C . THR A 1 90 ? 39.109 2.379 -44.191 1.00 91.06 90 THR A C 1
ATOM 634 O O . THR A 1 90 ? 38.602 2.013 -43.130 1.00 91.06 90 THR A O 1
ATOM 637 N N . HIS A 1 91 ? 39.552 3.624 -44.386 1.00 92.00 91 HIS A N 1
ATOM 638 C CA . HIS A 1 91 ? 39.452 4.667 -43.369 1.00 92.00 91 HIS A CA 1
ATOM 639 C C . HIS A 1 91 ? 37.989 4.976 -43.022 1.00 92.00 91 HIS A C 1
ATOM 641 O O . HIS A 1 91 ? 37.614 4.926 -41.852 1.00 92.00 91 HIS A O 1
ATOM 647 N N . SER A 1 92 ? 37.142 5.170 -44.039 1.00 91.31 92 SER A N 1
ATOM 648 C CA . SER A 1 92 ? 35.708 5.422 -43.857 1.00 91.31 92 SER A CA 1
ATOM 649 C C . SER A 1 92 ? 35.004 4.270 -43.130 1.00 91.31 92 SER A C 1
ATOM 651 O O . SER A 1 92 ? 34.226 4.499 -42.203 1.00 91.31 92 SER A O 1
ATOM 653 N N . ARG A 1 93 ? 35.319 3.016 -43.484 1.00 88.75 93 ARG A N 1
ATOM 654 C CA . ARG A 1 93 ? 34.771 1.839 -42.797 1.00 88.75 93 ARG A CA 1
ATOM 655 C C . ARG A 1 93 ? 35.190 1.788 -41.329 1.00 88.75 93 ARG A C 1
ATOM 657 O O . ARG A 1 93 ? 34.360 1.461 -40.485 1.00 88.75 93 ARG A O 1
ATOM 664 N N . ARG A 1 94 ? 36.462 2.064 -41.026 1.00 88.94 94 ARG A N 1
ATOM 665 C CA . ARG A 1 94 ? 36.978 2.055 -39.651 1.00 88.94 94 ARG A CA 1
ATOM 666 C C . ARG A 1 94 ? 36.258 3.090 -38.792 1.00 88.94 94 ARG A C 1
ATOM 668 O O . ARG A 1 94 ? 35.744 2.731 -37.740 1.00 88.94 94 ARG A O 1
ATOM 675 N N . GLU A 1 95 ? 36.165 4.323 -39.276 1.00 90.38 95 GLU A N 1
ATOM 676 C CA . GLU A 1 95 ? 35.501 5.412 -38.556 1.00 90.38 95 GLU A CA 1
ATOM 677 C C . GLU A 1 95 ? 34.013 5.106 -38.309 1.00 90.38 95 GLU A C 1
ATOM 679 O O . GLU A 1 95 ? 33.495 5.340 -37.218 1.00 90.38 95 GLU A O 1
ATOM 684 N N . ALA A 1 96 ? 33.323 4.525 -39.297 1.00 87.12 96 ALA A N 1
ATOM 685 C CA . ALA A 1 96 ? 31.928 4.117 -39.145 1.00 87.12 96 ALA A CA 1
ATOM 686 C C . ALA A 1 96 ? 31.746 3.012 -38.088 1.00 87.12 96 ALA A C 1
ATOM 688 O O . ALA A 1 96 ? 30.786 3.053 -37.320 1.00 87.12 96 ALA A O 1
ATOM 689 N N . LEU A 1 97 ? 32.659 2.036 -38.033 1.00 85.38 97 LEU A N 1
ATOM 690 C CA . LEU A 1 97 ? 32.616 0.955 -37.043 1.00 85.38 97 LEU A CA 1
ATOM 691 C C . LEU A 1 97 ? 32.950 1.445 -35.629 1.00 85.38 97 LEU A C 1
ATOM 693 O O . LEU A 1 97 ? 32.282 1.029 -34.686 1.00 85.38 97 LEU A O 1
ATOM 697 N N . GLU A 1 98 ? 33.941 2.327 -35.476 1.00 87.44 98 GLU A N 1
ATOM 698 C CA . GLU A 1 98 ? 34.305 2.919 -34.181 1.00 87.44 98 GLU A CA 1
ATOM 699 C C . GLU A 1 98 ? 33.124 3.715 -33.602 1.00 87.44 98 GLU A C 1
ATOM 701 O O . GLU A 1 98 ? 32.672 3.415 -32.497 1.00 87.44 98 GLU A O 1
ATOM 706 N N . LYS A 1 99 ? 32.518 4.615 -34.390 1.00 88.56 99 LYS A N 1
ATOM 707 C CA . LYS A 1 99 ? 31.331 5.386 -33.966 1.00 88.56 99 LYS A CA 1
ATOM 708 C C . LYS A 1 99 ? 30.141 4.498 -33.599 1.00 88.56 99 LYS A C 1
ATOM 710 O O . LYS A 1 99 ? 29.389 4.802 -32.672 1.00 88.56 99 LYS A O 1
ATOM 715 N N . LEU A 1 100 ? 29.945 3.406 -34.335 1.00 87.25 100 LEU A N 1
ATOM 716 C CA . LEU A 1 100 ? 28.866 2.458 -34.074 1.00 87.25 100 LEU A CA 1
ATOM 717 C C . LEU A 1 100 ? 29.060 1.735 -32.736 1.00 87.25 100 LEU A C 1
ATOM 719 O O . LEU A 1 100 ? 28.118 1.639 -31.951 1.00 87.25 100 LEU A O 1
ATOM 723 N N . LEU A 1 101 ? 30.274 1.245 -32.471 1.00 85.62 101 LEU A N 1
ATOM 724 C CA . LEU A 1 101 ? 30.607 0.581 -31.212 1.00 85.62 101 LEU A CA 1
ATOM 725 C C . LEU A 1 101 ? 30.493 1.544 -30.026 1.00 85.62 101 LEU A C 1
ATOM 727 O O . LEU A 1 101 ? 29.903 1.167 -29.019 1.00 85.62 101 LEU A O 1
ATOM 731 N N . GLU A 1 102 ? 30.958 2.787 -30.169 1.00 90.38 102 GLU A N 1
ATOM 732 C CA . GLU A 1 102 ? 30.784 3.838 -29.155 1.00 90.38 102 GLU A CA 1
ATOM 733 C C . GLU A 1 102 ? 29.303 4.114 -28.858 1.00 90.38 102 GLU A C 1
ATOM 735 O O . GLU A 1 102 ? 28.910 4.238 -27.700 1.00 90.38 102 GLU A O 1
ATOM 740 N N . THR A 1 103 ? 28.457 4.154 -29.891 1.00 90.56 103 THR A N 1
ATOM 741 C CA . THR A 1 103 ? 27.010 4.370 -29.726 1.00 90.56 103 THR A CA 1
ATOM 742 C C . THR A 1 103 ? 26.362 3.226 -28.941 1.00 90.56 103 THR A C 1
ATOM 744 O O . THR A 1 103 ? 25.581 3.467 -28.021 1.00 90.56 103 THR A O 1
ATOM 747 N N . ILE A 1 104 ? 26.693 1.975 -29.278 1.00 88.81 104 ILE A N 1
ATOM 748 C CA . ILE A 1 104 ? 26.169 0.789 -28.583 1.00 88.81 104 ILE A CA 1
ATOM 749 C C . ILE A 1 104 ? 26.651 0.754 -27.128 1.00 88.81 104 ILE A C 1
ATOM 751 O O . ILE A 1 104 ? 25.860 0.478 -26.224 1.00 88.81 104 ILE A O 1
ATOM 755 N N . ASP A 1 105 ? 27.928 1.051 -26.895 1.00 90.75 105 ASP A N 1
ATOM 756 C CA . ASP A 1 105 ? 28.512 1.091 -25.556 1.00 90.75 105 ASP A CA 1
ATOM 757 C C . ASP A 1 105 ? 27.832 2.144 -24.672 1.00 90.75 105 ASP A C 1
ATOM 759 O O . ASP A 1 105 ? 27.407 1.857 -23.549 1.00 90.75 105 ASP A O 1
ATOM 763 N N . GLN A 1 106 ? 27.609 3.337 -25.226 1.00 93.81 106 GLN A N 1
ATOM 764 C CA . GLN A 1 106 ? 26.922 4.423 -24.540 1.00 93.81 106 GLN A CA 1
ATOM 765 C C . GLN A 1 106 ? 25.474 4.058 -24.176 1.00 93.81 106 GLN A C 1
ATOM 767 O O . GLN A 1 106 ? 25.037 4.353 -23.060 1.00 93.81 106 GLN A O 1
ATOM 772 N N . LEU A 1 107 ? 24.743 3.381 -25.069 1.00 93.50 107 LEU A N 1
ATOM 773 C CA . LEU A 1 107 ? 23.389 2.884 -24.789 1.00 93.50 107 LEU A CA 1
ATOM 774 C C . LEU A 1 107 ? 23.395 1.826 -23.675 1.00 93.50 107 LEU A C 1
ATOM 776 O O . LEU A 1 107 ? 22.565 1.880 -22.764 1.00 93.50 107 LEU A O 1
ATOM 780 N N . HIS A 1 108 ? 24.347 0.888 -23.690 1.00 91.88 108 HIS A N 1
ATOM 781 C CA . HIS A 1 108 ? 24.491 -0.092 -22.611 1.00 91.88 108 HIS A CA 1
ATOM 782 C C . HIS A 1 108 ? 24.806 0.574 -21.266 1.00 91.88 108 HIS A C 1
ATOM 784 O O . HIS A 1 108 ? 24.223 0.202 -20.241 1.00 91.88 108 HIS A O 1
ATOM 790 N N . LEU A 1 109 ? 25.681 1.578 -21.253 1.00 94.94 109 LEU A N 1
ATOM 791 C CA . LEU A 1 109 ? 26.014 2.319 -20.043 1.00 94.94 109 LEU A CA 1
ATOM 792 C C . LEU A 1 109 ? 24.815 3.123 -19.517 1.00 94.94 109 LEU A C 1
ATOM 794 O O . LEU A 1 109 ? 24.574 3.148 -18.308 1.00 94.94 109 LEU A O 1
ATOM 798 N N . GLU A 1 110 ? 24.047 3.768 -20.399 1.00 95.38 110 GLU A N 1
ATOM 799 C CA . GLU A 1 110 ? 22.841 4.511 -20.022 1.00 95.38 110 GLU A CA 1
ATOM 800 C C . GLU A 1 110 ? 21.778 3.588 -19.417 1.00 95.38 110 GLU A C 1
ATOM 802 O O . GLU A 1 110 ? 21.240 3.885 -18.346 1.00 95.38 110 GLU A O 1
ATOM 807 N N . TYR A 1 111 ? 21.538 2.431 -20.043 1.00 95.38 111 TYR A N 1
ATOM 808 C CA . TYR A 1 111 ? 20.656 1.407 -19.492 1.00 95.38 111 TYR A CA 1
ATOM 809 C C . TYR A 1 111 ? 21.097 1.006 -18.081 1.00 95.38 111 TYR A C 1
ATOM 811 O O . TYR A 1 111 ? 20.283 1.015 -17.163 1.00 95.38 111 TYR A O 1
ATOM 819 N N . ALA A 1 112 ? 22.383 0.698 -17.877 1.00 95.56 112 ALA A N 1
ATOM 820 C CA . ALA A 1 112 ? 22.894 0.265 -16.577 1.00 95.56 112 ALA A CA 1
ATOM 821 C C . ALA A 1 112 ? 22.701 1.335 -15.490 1.00 95.56 112 ALA A C 1
ATOM 823 O O . ALA A 1 112 ? 22.250 1.024 -14.384 1.00 95.56 112 ALA A O 1
ATOM 824 N N . LYS A 1 113 ? 22.971 2.604 -15.826 1.00 96.31 113 LYS A N 1
ATOM 825 C CA . LYS A 1 113 ? 22.806 3.749 -14.918 1.00 96.31 113 LYS A CA 1
ATOM 826 C C . LYS A 1 113 ? 21.363 3.954 -14.462 1.00 96.31 113 LYS A C 1
ATOM 828 O O . LYS A 1 113 ? 21.159 4.359 -13.322 1.00 96.31 113 LYS A O 1
ATOM 833 N N . ARG A 1 114 ? 20.378 3.690 -15.324 1.00 96.94 114 ARG A N 1
ATOM 834 C CA . ARG A 1 114 ? 18.947 3.866 -15.009 1.00 96.94 114 ARG A CA 1
ATOM 835 C C . ARG A 1 114 ? 18.319 2.613 -14.400 1.00 96.94 114 ARG A C 1
ATOM 837 O O . ARG A 1 114 ? 17.561 2.703 -13.438 1.00 96.94 114 ARG A O 1
ATOM 844 N N . ALA A 1 115 ? 18.686 1.436 -14.902 1.00 95.88 115 ALA A N 1
ATOM 845 C CA . ALA A 1 115 ? 18.157 0.155 -14.446 1.00 95.88 115 ALA A CA 1
ATOM 846 C C . ALA A 1 115 ? 18.525 -0.155 -12.990 1.00 95.88 115 ALA A C 1
ATOM 848 O O . ALA A 1 115 ? 17.693 -0.696 -12.271 1.00 95.88 115 ALA A O 1
ATOM 849 N N . ALA A 1 116 ? 19.732 0.192 -12.530 1.00 94.44 116 ALA A N 1
ATOM 850 C CA . ALA A 1 116 ? 20.158 -0.075 -11.154 1.00 94.44 116 ALA A CA 1
ATOM 851 C C . ALA A 1 116 ? 19.299 0.640 -10.083 1.00 94.44 116 ALA A C 1
ATOM 853 O O . ALA A 1 116 ? 18.733 -0.048 -9.228 1.00 94.44 116 ALA A O 1
ATOM 854 N N . PRO A 1 117 ? 19.131 1.980 -10.104 1.00 95.88 117 PRO A N 1
ATOM 855 C CA . PRO A 1 117 ? 18.270 2.663 -9.139 1.00 95.88 117 PRO A CA 1
ATOM 856 C C . PRO A 1 117 ? 16.794 2.286 -9.305 1.00 95.88 117 PRO A C 1
ATOM 858 O O . PRO A 1 117 ? 16.101 2.141 -8.301 1.00 95.88 117 PRO A O 1
ATOM 861 N N . PHE A 1 118 ? 16.317 2.063 -10.536 1.00 97.38 118 PHE A N 1
ATOM 862 C CA . PHE A 1 118 ? 14.945 1.606 -10.772 1.00 97.38 118 PHE A CA 1
ATOM 863 C C . PHE A 1 118 ? 14.688 0.212 -10.180 1.00 97.38 118 PHE A C 1
ATOM 865 O O . PHE A 1 118 ? 13.664 -0.025 -9.545 1.00 97.38 118 PHE A O 1
ATOM 872 N N . ASN A 1 119 ? 15.650 -0.701 -10.317 1.00 96.44 119 ASN A N 1
ATOM 873 C CA . ASN A 1 119 ? 15.593 -2.024 -9.709 1.00 96.44 119 ASN A CA 1
ATOM 874 C C . ASN A 1 119 ? 15.538 -1.951 -8.179 1.00 96.44 119 ASN A C 1
ATOM 876 O O . ASN A 1 119 ? 14.733 -2.650 -7.573 1.00 96.44 119 ASN A O 1
ATOM 880 N N . ASN A 1 120 ? 16.351 -1.089 -7.563 1.00 96.19 120 ASN A N 1
ATOM 881 C CA . ASN A 1 120 ? 16.333 -0.898 -6.111 1.00 96.19 120 ASN A CA 1
ATOM 882 C C . ASN A 1 120 ? 15.018 -0.272 -5.631 1.00 96.19 120 ASN A C 1
ATOM 884 O O . ASN A 1 120 ? 14.511 -0.651 -4.582 1.00 96.19 120 ASN A O 1
ATOM 888 N N . TRP A 1 121 ? 14.452 0.656 -6.408 1.00 97.38 121 TRP A N 1
ATOM 889 C CA . TRP A 1 121 ? 13.133 1.217 -6.124 1.00 97.38 121 TRP A CA 1
ATOM 890 C C . TRP A 1 121 ? 12.042 0.138 -6.155 1.00 97.38 121 TRP A C 1
ATOM 892 O O . TRP A 1 121 ? 11.234 0.088 -5.236 1.00 97.38 121 TRP A O 1
ATOM 902 N N . MET A 1 122 ? 12.047 -0.761 -7.149 1.00 97.50 122 MET A N 1
ATOM 903 C CA . MET A 1 122 ? 11.072 -1.860 -7.209 1.00 97.50 122 MET A CA 1
ATOM 904 C C . MET A 1 122 ? 11.203 -2.823 -6.025 1.00 97.50 122 MET A C 1
ATOM 906 O O . MET A 1 122 ? 10.186 -3.255 -5.500 1.00 97.50 122 MET A O 1
ATOM 910 N N . GLU A 1 123 ? 12.424 -3.154 -5.596 1.00 95.88 123 GLU A N 1
ATOM 911 C CA . GLU A 1 123 ? 12.641 -3.996 -4.407 1.00 95.88 123 GLU A CA 1
ATOM 912 C C . GLU A 1 123 ? 12.091 -3.330 -3.142 1.00 95.88 123 GLU A C 1
ATOM 914 O O . GLU A 1 123 ? 11.285 -3.933 -2.441 1.00 95.88 123 GLU A O 1
ATOM 919 N N . GLY A 1 124 ? 12.433 -2.057 -2.909 1.00 96.50 124 GLY A N 1
ATOM 920 C CA . GLY A 1 124 ? 11.902 -1.306 -1.768 1.00 96.50 124 GLY A CA 1
ATOM 921 C C . GLY A 1 124 ? 10.377 -1.178 -1.803 1.00 96.50 124 GLY A C 1
ATOM 922 O O . GLY A 1 124 ? 9.721 -1.349 -0.784 1.00 96.50 124 GLY A O 1
ATOM 923 N N . ALA A 1 125 ? 9.790 -0.960 -2.982 1.00 96.69 125 ALA A N 1
ATOM 924 C CA . ALA A 1 125 ? 8.339 -0.924 -3.138 1.00 96.69 125 ALA A CA 1
ATOM 925 C C . ALA A 1 125 ? 7.683 -2.279 -2.821 1.00 96.69 125 ALA A C 1
ATOM 927 O O . ALA A 1 125 ? 6.617 -2.312 -2.212 1.00 96.69 125 ALA A O 1
ATOM 928 N N . MET A 1 126 ? 8.294 -3.401 -3.217 1.00 97.12 126 MET A N 1
ATOM 929 C CA . MET A 1 126 ? 7.783 -4.730 -2.863 1.00 97.12 126 MET A CA 1
ATOM 930 C C . MET A 1 126 ? 7.860 -4.979 -1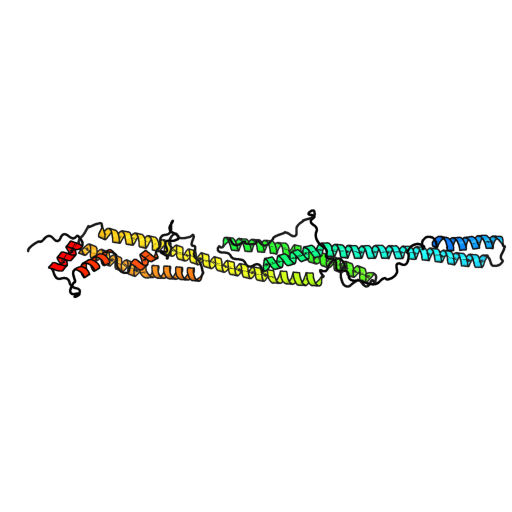.354 1.00 97.12 126 MET A C 1
ATOM 932 O O . MET A 1 126 ? 6.889 -5.480 -0.791 1.00 97.12 126 MET A O 1
ATOM 936 N N . GLU A 1 127 ? 8.962 -4.595 -0.702 1.00 96.81 127 GLU A N 1
ATOM 937 C CA . GLU A 1 127 ? 9.104 -4.678 0.758 1.00 96.81 127 GLU A CA 1
ATOM 938 C C . GLU A 1 127 ? 8.023 -3.851 1.472 1.00 96.81 127 GLU A C 1
ATOM 940 O O . GLU A 1 127 ? 7.286 -4.391 2.295 1.00 96.81 127 GLU A O 1
ATOM 945 N N . ASP A 1 128 ? 7.854 -2.583 1.090 1.00 94.69 128 ASP A N 1
ATOM 946 C CA . ASP A 1 128 ? 6.879 -1.664 1.689 1.00 94.69 128 ASP A CA 1
ATOM 947 C C . ASP A 1 128 ? 5.424 -2.148 1.509 1.00 94.69 128 ASP A C 1
ATOM 949 O O . ASP A 1 128 ? 4.596 -2.040 2.418 1.00 94.69 128 ASP A O 1
ATOM 953 N N . LEU A 1 129 ? 5.084 -2.716 0.345 1.00 96.25 129 LEU A N 1
ATOM 954 C CA . LEU A 1 129 ? 3.742 -3.252 0.080 1.00 96.25 129 LEU A CA 1
ATOM 955 C C . LEU A 1 129 ? 3.426 -4.488 0.934 1.00 96.25 129 LEU A C 1
ATOM 957 O O . LEU A 1 129 ? 2.264 -4.720 1.281 1.00 96.25 129 LEU A O 1
ATOM 961 N N . GLN A 1 130 ? 4.448 -5.271 1.276 1.00 95.31 130 GLN A N 1
ATOM 962 C CA . GLN A 1 130 ? 4.323 -6.488 2.077 1.00 95.31 130 GLN A CA 1
ATOM 963 C C . GLN A 1 130 ? 4.541 -6.252 3.578 1.00 95.31 130 GLN A C 1
ATOM 965 O O . GLN A 1 130 ? 4.372 -7.192 4.355 1.00 95.31 130 GLN A O 1
ATOM 970 N N . ASP A 1 131 ? 4.879 -5.028 3.992 1.00 94.38 131 ASP A N 1
ATOM 971 C CA . ASP A 1 131 ? 5.177 -4.719 5.389 1.00 94.38 131 ASP A CA 1
ATOM 972 C C . ASP A 1 131 ? 3.949 -4.897 6.290 1.00 94.38 131 ASP A C 1
ATOM 974 O O . ASP A 1 131 ? 2.840 -4.455 5.975 1.00 94.38 131 ASP A O 1
ATOM 978 N N . MET A 1 132 ? 4.133 -5.537 7.437 1.00 93.00 132 MET A N 1
ATOM 979 C CA . MET A 1 132 ? 3.046 -5.777 8.378 1.00 93.00 132 MET A CA 1
ATOM 980 C C . MET A 1 132 ? 2.782 -4.507 9.190 1.00 93.00 132 MET A C 1
ATOM 982 O O . MET A 1 132 ? 3.696 -3.935 9.774 1.00 93.00 132 MET A O 1
ATOM 986 N N . PHE A 1 133 ? 1.520 -4.095 9.296 1.00 92.31 133 PHE A N 1
ATOM 987 C CA . PHE A 1 133 ? 1.124 -2.922 10.073 1.00 92.31 133 PHE A CA 1
ATOM 988 C C . PHE A 1 133 ? 0.212 -3.303 11.240 1.00 92.31 133 PHE A C 1
ATOM 990 O O . PHE A 1 133 ? -0.558 -4.260 11.168 1.00 92.31 133 PHE A O 1
ATOM 997 N N . ILE A 1 134 ? 0.309 -2.535 12.326 1.00 91.88 134 ILE A N 1
ATOM 998 C CA . ILE A 1 134 ? -0.550 -2.649 13.506 1.00 91.88 134 ILE A CA 1
ATOM 999 C C . ILE A 1 134 ? -1.084 -1.251 13.802 1.00 91.88 134 ILE A C 1
ATOM 1001 O O . ILE A 1 134 ? -0.304 -0.327 14.022 1.00 91.88 134 ILE A O 1
ATOM 1005 N N . VAL A 1 135 ? -2.406 -1.112 13.804 1.00 93.31 135 VAL A N 1
ATOM 1006 C CA . VAL A 1 135 ? -3.123 0.145 14.046 1.00 93.31 135 VAL A CA 1
ATOM 1007 C C . VAL A 1 135 ? -4.205 -0.074 15.098 1.00 93.31 135 VAL A C 1
ATOM 1009 O O . VAL A 1 135 ? -4.759 -1.170 15.209 1.00 93.31 135 VAL A O 1
ATOM 1012 N N . HIS A 1 136 ? -4.497 0.965 15.876 1.00 89.12 136 HIS A N 1
ATOM 1013 C CA . HIS A 1 136 ? -5.478 0.925 16.970 1.00 89.12 136 HIS A CA 1
ATOM 1014 C C . HIS A 1 136 ? -6.549 2.020 16.847 1.00 89.12 136 HIS A C 1
ATOM 1016 O O . HIS A 1 136 ? -7.518 2.039 17.619 1.00 89.12 136 HIS A O 1
ATOM 1022 N N . THR A 1 137 ? -6.386 2.937 15.886 1.00 90.88 137 THR A N 1
ATOM 1023 C CA . THR A 1 137 ? -7.315 4.041 15.636 1.00 90.88 137 THR A CA 1
ATOM 1024 C C . THR A 1 137 ? -7.668 4.176 14.155 1.00 90.88 137 THR A C 1
ATOM 1026 O O . THR A 1 137 ? -6.942 3.728 13.267 1.00 90.88 137 THR A O 1
ATOM 1029 N N . ILE A 1 138 ? -8.804 4.830 13.889 1.00 94.81 138 ILE A N 1
ATOM 1030 C CA . ILE A 1 138 ? -9.238 5.172 12.526 1.00 94.81 138 ILE A CA 1
ATOM 1031 C C . ILE A 1 138 ? -8.248 6.149 11.870 1.00 94.81 138 ILE A C 1
ATOM 1033 O O . ILE A 1 138 ? -7.927 6.008 10.697 1.00 94.81 138 ILE A O 1
ATOM 1037 N N . GLU A 1 139 ? -7.722 7.103 12.635 1.00 95.25 139 GLU A N 1
ATOM 1038 C CA . GLU A 1 139 ? -6.799 8.127 12.134 1.00 95.25 139 GLU A CA 1
ATOM 1039 C C . GLU A 1 139 ? -5.476 7.507 11.637 1.00 95.25 139 GLU A C 1
ATOM 1041 O O . GLU A 1 139 ? -4.944 7.913 10.604 1.00 95.25 139 GLU A O 1
ATOM 1046 N N . GLU A 1 140 ? -4.962 6.485 12.332 1.00 95.12 140 GLU A N 1
ATOM 1047 C CA . GLU A 1 140 ? -3.747 5.764 11.928 1.00 95.12 140 GLU A CA 1
ATOM 1048 C C . GLU A 1 140 ? -3.934 5.015 10.601 1.00 95.12 140 GLU A C 1
ATOM 1050 O O . GLU A 1 140 ? -3.084 5.118 9.712 1.00 95.12 140 GLU A O 1
ATOM 1055 N N . ILE A 1 141 ? -5.049 4.287 10.436 1.00 96.75 141 ILE A N 1
ATOM 1056 C CA . ILE A 1 141 ? -5.317 3.551 9.191 1.00 96.75 141 ILE A CA 1
ATOM 1057 C C . ILE A 1 141 ? -5.606 4.496 8.021 1.00 96.75 141 ILE A C 1
ATOM 1059 O O . ILE A 1 141 ? -5.120 4.257 6.918 1.00 96.75 141 ILE A O 1
ATOM 1063 N N . GLU A 1 142 ? -6.304 5.611 8.253 1.00 96.75 142 GLU A N 1
ATOM 1064 C CA . GLU A 1 142 ? -6.505 6.652 7.238 1.00 96.75 142 GLU A CA 1
ATOM 1065 C C . GLU A 1 142 ? -5.173 7.266 6.784 1.00 96.75 142 GLU A C 1
ATOM 1067 O O . GLU A 1 142 ? -4.972 7.489 5.589 1.00 96.75 142 GLU A O 1
ATOM 1072 N N . GLY A 1 143 ? -4.228 7.466 7.708 1.00 96.81 143 GLY A N 1
ATOM 1073 C CA . GLY A 1 143 ? -2.867 7.895 7.385 1.00 96.81 143 GLY A CA 1
ATOM 1074 C C . GLY A 1 143 ? -2.121 6.898 6.491 1.00 96.81 143 GLY A C 1
ATOM 1075 O O . GLY A 1 143 ? -1.507 7.299 5.499 1.00 96.81 143 GLY A O 1
ATOM 1076 N N . LEU A 1 144 ? -2.210 5.596 6.792 1.00 97.00 144 LEU A N 1
ATOM 1077 C CA . LEU A 1 144 ? -1.608 4.541 5.965 1.00 97.00 144 LEU A CA 1
ATOM 1078 C C . LEU A 1 144 ? -2.256 4.445 4.577 1.00 97.00 144 LEU A C 1
ATOM 1080 O O . LEU A 1 144 ? -1.546 4.300 3.581 1.00 97.00 144 LEU A O 1
ATOM 1084 N N . MET A 1 145 ? -3.583 4.571 4.493 1.00 97.38 145 MET A N 1
ATOM 1085 C CA . MET A 1 145 ? -4.307 4.613 3.219 1.00 97.38 145 MET A CA 1
ATOM 1086 C C . MET A 1 145 ? -3.886 5.823 2.382 1.00 97.38 145 MET A C 1
ATOM 1088 O O . MET A 1 145 ? -3.576 5.672 1.204 1.00 97.38 145 MET A O 1
ATOM 1092 N N . ALA A 1 146 ? -3.784 7.009 2.988 1.00 97.38 146 ALA A N 1
ATOM 1093 C CA . ALA A 1 146 ? -3.335 8.214 2.297 1.00 97.38 146 ALA A CA 1
ATOM 1094 C C . ALA A 1 146 ? -1.894 8.088 1.774 1.00 97.38 146 ALA A C 1
ATOM 1096 O O . ALA A 1 146 ? -1.611 8.489 0.643 1.00 97.38 146 ALA A O 1
ATOM 1097 N N . ALA A 1 147 ? -0.986 7.499 2.559 1.00 95.81 147 ALA A N 1
ATOM 1098 C CA . ALA A 1 147 ? 0.375 7.212 2.110 1.00 95.81 147 ALA A CA 1
ATOM 1099 C C . ALA A 1 147 ? 0.387 6.222 0.932 1.00 95.81 147 ALA A C 1
ATOM 1101 O O . ALA A 1 147 ? 1.122 6.417 -0.039 1.00 95.81 147 ALA A O 1
ATOM 1102 N N . HIS A 1 148 ? -0.463 5.193 0.973 1.00 97.25 148 HIS A N 1
ATOM 1103 C CA . HIS A 1 148 ? -0.586 4.236 -0.121 1.00 97.25 148 HIS A CA 1
ATOM 1104 C C . HIS A 1 148 ? -1.163 4.870 -1.399 1.00 97.25 148 HIS A C 1
ATOM 1106 O O . HIS A 1 148 ? -0.664 4.604 -2.492 1.00 97.25 148 HIS A O 1
ATOM 1112 N N . GLU A 1 149 ? -2.137 5.777 -1.288 1.00 97.25 149 GLU A N 1
ATOM 1113 C CA . GLU A 1 149 ? -2.638 6.561 -2.426 1.00 97.25 149 GLU A CA 1
ATOM 1114 C C . GLU A 1 149 ? -1.549 7.446 -3.048 1.00 97.25 149 GLU A C 1
ATOM 1116 O O . GLU A 1 149 ? -1.407 7.500 -4.272 1.00 97.25 149 GLU A O 1
ATOM 1121 N N . GLN A 1 150 ? -0.719 8.094 -2.224 1.00 95.88 150 GLN A N 1
ATOM 1122 C CA . GLN A 1 150 ? 0.431 8.859 -2.717 1.00 95.88 150 GLN A CA 1
ATOM 1123 C C . GLN A 1 150 ? 1.432 7.965 -3.454 1.00 95.88 150 GLN A C 1
ATOM 1125 O O . GLN A 1 150 ? 1.920 8.345 -4.517 1.00 95.88 150 GLN A O 1
ATOM 1130 N N . PHE A 1 151 ? 1.705 6.762 -2.940 1.00 96.56 151 PHE A N 1
ATOM 1131 C CA . PHE A 1 151 ? 2.531 5.779 -3.638 1.00 96.56 151 PHE A CA 1
ATOM 1132 C C . PHE A 1 151 ? 1.918 5.387 -4.991 1.00 96.56 151 PHE A C 1
ATOM 1134 O O . PHE A 1 151 ? 2.609 5.446 -6.012 1.00 96.56 151 PHE A O 1
ATOM 1141 N N . LYS A 1 152 ? 0.615 5.072 -5.041 1.00 97.12 152 LYS A N 1
ATOM 1142 C CA . LYS A 1 152 ? -0.088 4.745 -6.294 1.00 97.12 152 LYS A CA 1
ATOM 1143 C C . LYS A 1 152 ? -0.004 5.876 -7.318 1.00 97.12 152 LYS A C 1
ATOM 1145 O O . LYS A 1 152 ? 0.191 5.603 -8.502 1.00 97.12 152 LYS A O 1
ATOM 1150 N N . ALA A 1 153 ? -0.047 7.132 -6.877 1.00 97.06 153 ALA A N 1
ATOM 1151 C CA . ALA A 1 153 ? 0.122 8.292 -7.750 1.00 97.06 153 ALA A CA 1
ATOM 1152 C C . ALA A 1 153 ? 1.510 8.365 -8.421 1.00 97.06 153 ALA A C 1
ATOM 1154 O O . ALA A 1 153 ? 1.633 8.984 -9.476 1.00 97.06 153 ALA A O 1
ATOM 1155 N N . THR A 1 154 ? 2.540 7.711 -7.866 1.00 95.50 154 THR A N 1
ATOM 1156 C CA . THR A 1 154 ? 3.883 7.638 -8.478 1.00 95.50 154 THR A CA 1
ATOM 1157 C C . THR A 1 154 ? 4.036 6.518 -9.514 1.00 95.50 154 THR A C 1
ATOM 1159 O O . THR A 1 154 ? 4.949 6.571 -10.341 1.00 95.50 154 THR A O 1
ATOM 1162 N N . LEU A 1 155 ? 3.140 5.522 -9.524 1.00 95.75 155 LEU A N 1
ATOM 1163 C CA . LEU A 1 155 ? 3.223 4.367 -10.430 1.00 95.75 155 LEU A CA 1
ATOM 1164 C C . LEU A 1 155 ? 3.209 4.741 -11.923 1.00 95.75 155 LEU A C 1
ATOM 1166 O O . LEU A 1 155 ? 3.989 4.146 -12.666 1.00 95.75 155 LEU A O 1
ATOM 1170 N N . PRO A 1 156 ? 2.405 5.711 -12.405 1.00 96.50 156 PRO A N 1
ATOM 1171 C CA . PRO A 1 156 ? 2.439 6.099 -13.814 1.00 96.50 156 PRO A CA 1
ATOM 1172 C C . PRO A 1 156 ? 3.795 6.665 -14.247 1.00 96.50 156 PRO A C 1
ATOM 1174 O O . PRO A 1 156 ? 4.244 6.410 -15.362 1.00 96.50 156 PRO A O 1
ATOM 1177 N N . ASP A 1 157 ? 4.464 7.421 -13.375 1.00 95.69 157 ASP A N 1
ATOM 1178 C CA . ASP A 1 157 ? 5.789 7.970 -13.670 1.00 95.69 157 ASP A CA 1
ATOM 1179 C C . ASP A 1 157 ? 6.871 6.886 -13.600 1.00 95.69 157 ASP A C 1
ATOM 1181 O O . ASP A 1 157 ? 7.756 6.845 -14.457 1.00 95.69 157 ASP A O 1
ATOM 1185 N N . ALA A 1 158 ? 6.745 5.939 -12.667 1.00 96.12 158 ALA A N 1
ATOM 1186 C CA . ALA A 1 158 ? 7.592 4.750 -12.630 1.00 96.12 158 ALA A CA 1
ATOM 1187 C C . ALA A 1 158 ? 7.423 3.870 -13.889 1.00 96.12 158 ALA A C 1
ATOM 1189 O O . ALA A 1 158 ? 8.407 3.334 -14.401 1.00 96.12 158 ALA A O 1
ATOM 1190 N N . ASP A 1 159 ? 6.211 3.762 -14.445 1.00 97.06 159 ASP A N 1
ATOM 1191 C CA . ASP A 1 159 ? 5.972 3.023 -15.691 1.00 97.06 159 ASP A CA 1
ATOM 1192 C C . ASP A 1 159 ? 6.581 3.729 -16.913 1.00 97.06 159 ASP A C 1
ATOM 1194 O O . ASP A 1 159 ? 7.150 3.078 -17.793 1.00 97.06 159 ASP A O 1
ATOM 1198 N N . LYS A 1 160 ? 6.550 5.070 -16.953 1.00 97.31 160 LYS A N 1
ATOM 1199 C CA . LYS A 1 160 ? 7.275 5.843 -17.979 1.00 97.31 160 LYS A CA 1
ATOM 1200 C C . LYS A 1 160 ? 8.776 5.582 -17.904 1.00 97.31 160 LYS A C 1
ATOM 1202 O O . LYS A 1 160 ? 9.410 5.396 -18.944 1.00 97.31 160 LYS A O 1
ATOM 1207 N N . GLU A 1 161 ? 9.338 5.537 -16.697 1.00 96.56 161 GLU A N 1
ATOM 1208 C CA . GLU A 1 161 ? 10.752 5.217 -16.514 1.00 96.56 161 GLU A CA 1
ATOM 1209 C C . GLU A 1 161 ? 11.070 3.798 -16.994 1.00 96.56 161 GLU A C 1
ATOM 1211 O O . GLU A 1 161 ? 12.007 3.606 -17.774 1.00 96.56 161 GLU A O 1
ATOM 1216 N N . ARG A 1 162 ? 10.249 2.811 -16.614 1.00 96.75 162 ARG A N 1
ATOM 1217 C CA . ARG A 1 162 ? 10.357 1.434 -17.112 1.00 96.75 162 ARG A CA 1
ATOM 1218 C C . ARG A 1 162 ? 10.361 1.403 -18.638 1.00 96.75 162 ARG A C 1
ATOM 1220 O O . ARG A 1 162 ? 11.244 0.795 -19.246 1.00 96.75 162 ARG A O 1
ATOM 1227 N N . ALA A 1 163 ? 9.399 2.073 -19.269 1.00 97.19 163 ALA A N 1
ATOM 1228 C CA . ALA A 1 163 ? 9.273 2.117 -20.720 1.00 97.19 163 ALA A CA 1
ATOM 1229 C C . ALA A 1 163 ? 10.505 2.744 -21.389 1.00 97.19 163 ALA A C 1
ATOM 1231 O O . ALA A 1 163 ? 10.957 2.238 -22.421 1.00 97.19 163 ALA A O 1
ATOM 1232 N N . ALA A 1 164 ? 11.071 3.797 -20.794 1.00 97.31 164 ALA A N 1
ATOM 1233 C CA . ALA A 1 164 ? 12.276 4.455 -21.279 1.00 97.31 164 ALA A CA 1
ATOM 1234 C C . ALA A 1 164 ? 13.526 3.566 -21.137 1.00 97.31 164 ALA A C 1
ATOM 1236 O O . ALA A 1 164 ? 14.271 3.423 -22.105 1.00 97.31 164 ALA A O 1
ATOM 1237 N N . ILE A 1 165 ? 13.711 2.887 -19.998 1.00 95.94 165 ILE A N 1
ATOM 1238 C CA . ILE A 1 165 ? 14.800 1.914 -19.788 1.00 95.94 165 ILE A CA 1
ATOM 1239 C C . ILE A 1 165 ? 14.720 0.780 -20.820 1.00 95.94 165 ILE A C 1
ATOM 1241 O O . ILE A 1 165 ? 15.700 0.461 -21.495 1.00 95.94 165 ILE A O 1
ATOM 1245 N N . LEU A 1 166 ? 13.530 0.200 -21.005 1.00 95.38 166 LEU A N 1
ATOM 1246 C CA . LEU A 1 166 ? 13.300 -0.837 -22.015 1.00 95.38 166 LEU A CA 1
ATOM 1247 C C . LEU A 1 166 ? 13.451 -0.304 -23.448 1.00 95.38 166 LEU A C 1
ATOM 1249 O O . LEU A 1 166 ? 13.722 -1.075 -24.368 1.00 95.38 166 LEU A O 1
ATOM 1253 N N . GLY A 1 167 ? 13.224 0.993 -23.658 1.00 95.56 167 GLY A N 1
ATOM 1254 C CA . GLY A 1 167 ? 13.440 1.681 -24.928 1.00 95.56 167 GLY A CA 1
ATOM 1255 C C . GLY A 1 167 ? 14.918 1.737 -25.305 1.00 95.56 167 GLY A C 1
ATOM 1256 O O . GLY A 1 167 ? 15.256 1.388 -26.432 1.00 95.56 167 GLY A O 1
ATOM 1257 N N . ILE A 1 168 ? 15.797 2.066 -24.352 1.00 94.38 168 ILE A N 1
ATOM 1258 C CA . ILE A 1 168 ? 17.257 2.090 -24.560 1.00 94.38 168 ILE A CA 1
ATOM 1259 C C . ILE A 1 168 ? 17.765 0.712 -24.994 1.00 94.38 168 ILE A C 1
ATOM 1261 O O . ILE A 1 168 ? 18.515 0.599 -25.961 1.00 94.38 168 ILE A O 1
ATOM 1265 N N . GLN A 1 169 ? 17.310 -0.354 -24.327 1.00 91.19 169 GLN A N 1
ATOM 1266 C CA . GLN A 1 169 ? 17.700 -1.716 -24.696 1.00 91.19 169 GLN A CA 1
ATOM 1267 C C . GLN A 1 169 ? 17.225 -2.093 -26.108 1.00 91.19 169 GLN A C 1
ATOM 1269 O O . GLN A 1 169 ? 17.976 -2.706 -26.868 1.00 91.19 169 GLN A O 1
ATOM 1274 N N . ARG A 1 170 ? 15.983 -1.739 -26.465 1.00 91.75 170 ARG A N 1
ATOM 1275 C CA . ARG A 1 170 ? 15.437 -1.982 -27.810 1.00 91.75 170 ARG A CA 1
ATOM 1276 C C . ARG A 1 170 ? 16.221 -1.228 -28.877 1.00 91.75 170 ARG A C 1
ATOM 1278 O O . ARG A 1 170 ? 16.471 -1.780 -29.942 1.00 91.75 170 ARG A O 1
ATOM 1285 N N . GLU A 1 171 ? 16.640 -0.003 -28.582 1.00 91.56 171 GLU A N 1
ATOM 1286 C CA . GLU A 1 171 ? 17.463 0.790 -29.489 1.00 91.56 171 GLU A CA 1
ATOM 1287 C C . GLU A 1 171 ? 18.854 0.171 -29.679 1.00 91.56 171 GLU A C 1
ATOM 1289 O O . GLU A 1 171 ? 19.294 0.006 -30.815 1.00 91.56 171 GLU A O 1
ATOM 1294 N N . ALA A 1 172 ? 19.504 -0.278 -28.600 1.00 88.75 172 ALA A N 1
ATOM 1295 C CA . ALA A 1 172 ? 20.784 -0.984 -28.683 1.00 88.75 172 ALA A CA 1
ATOM 1296 C C . ALA A 1 172 ? 20.686 -2.256 -29.548 1.00 88.75 172 ALA A C 1
ATOM 1298 O O . ALA A 1 172 ? 21.542 -2.504 -30.401 1.00 88.75 172 ALA A O 1
ATOM 1299 N N . GLN A 1 173 ? 19.606 -3.031 -29.389 1.00 87.69 173 GLN A N 1
ATOM 1300 C CA . GLN A 1 173 ? 19.330 -4.209 -30.219 1.00 87.69 173 GLN A CA 1
ATOM 1301 C C . GLN A 1 173 ? 19.097 -3.836 -31.687 1.00 87.69 173 GLN A C 1
ATOM 1303 O O . GLN A 1 173 ? 19.727 -4.417 -32.569 1.00 87.69 173 GLN A O 1
ATOM 1308 N N . ARG A 1 174 ? 18.262 -2.824 -31.952 1.00 88.69 174 ARG A N 1
ATOM 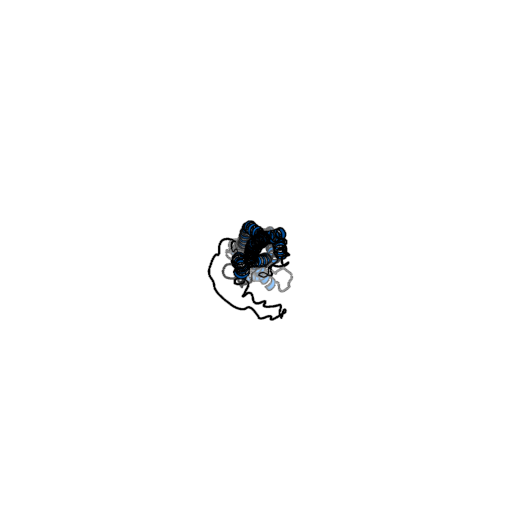1309 C CA . ARG A 1 174 ? 17.955 -2.340 -33.306 1.00 88.69 174 ARG A CA 1
ATOM 1310 C C . ARG A 1 174 ? 19.213 -1.888 -34.045 1.00 88.69 174 ARG A C 1
ATOM 1312 O O . ARG A 1 174 ? 19.386 -2.215 -35.220 1.00 88.69 174 ARG A O 1
ATOM 1319 N N . VAL A 1 175 ? 20.092 -1.146 -33.372 1.00 86.56 175 VAL A N 1
ATOM 1320 C CA . VAL A 1 175 ? 21.371 -0.685 -33.931 1.00 86.56 175 VAL A CA 1
ATOM 1321 C C . VAL A 1 175 ? 22.283 -1.878 -34.240 1.00 86.56 175 VAL A C 1
ATOM 1323 O O . VAL A 1 175 ? 22.820 -1.962 -35.345 1.00 86.56 175 VAL A O 1
ATOM 1326 N N . GLY A 1 176 ? 22.395 -2.849 -33.329 1.00 83.38 176 GLY A N 1
ATOM 1327 C CA . GLY A 1 176 ? 23.161 -4.077 -33.564 1.00 83.38 176 GLY A CA 1
ATOM 1328 C C . GLY A 1 176 ? 22.654 -4.892 -34.762 1.00 83.38 176 GLY A C 1
ATOM 1329 O O . GLY A 1 176 ? 23.442 -5.275 -35.629 1.00 83.38 176 GLY A O 1
ATOM 1330 N N . GLU A 1 177 ? 21.338 -5.100 -34.854 1.00 84.75 177 GLU A N 1
ATOM 1331 C CA . GLU A 1 177 ? 20.686 -5.846 -35.939 1.00 84.75 177 GLU A CA 1
ATOM 1332 C C . GLU A 1 177 ? 20.841 -5.158 -37.300 1.00 84.75 177 GLU A C 1
ATOM 1334 O O . GLU A 1 177 ? 21.204 -5.809 -38.281 1.00 84.75 177 GLU A O 1
ATOM 1339 N N . THR A 1 178 ? 20.637 -3.837 -37.357 1.00 84.19 178 THR A N 1
ATOM 1340 C CA . THR A 1 178 ? 20.731 -3.048 -38.601 1.00 84.19 178 THR A CA 1
ATOM 1341 C C . THR A 1 178 ? 22.122 -3.144 -39.235 1.00 84.19 178 THR A C 1
ATOM 1343 O O . THR A 1 178 ? 22.253 -3.144 -40.457 1.00 84.19 178 THR A O 1
ATOM 1346 N N . HIS A 1 179 ? 23.166 -3.269 -38.413 1.00 82.06 179 HIS A N 1
ATOM 1347 C CA . HIS A 1 179 ? 24.553 -3.375 -38.863 1.00 82.06 179 HIS A CA 1
ATOM 1348 C C . HIS A 1 179 ? 25.088 -4.819 -38.897 1.00 82.06 179 HIS A C 1
ATOM 1350 O O . HIS A 1 179 ? 26.277 -5.027 -39.148 1.00 82.06 179 HIS A O 1
ATOM 1356 N N . GLY A 1 180 ? 24.232 -5.825 -38.672 1.00 76.62 180 GLY A N 1
ATOM 1357 C CA . GLY A 1 180 ? 24.599 -7.244 -38.729 1.00 76.62 180 GLY A CA 1
ATOM 1358 C C . GLY A 1 180 ? 25.580 -7.686 -37.637 1.00 76.62 180 GLY A C 1
ATOM 1359 O O . GLY A 1 180 ? 26.266 -8.699 -37.798 1.00 76.62 180 GLY A O 1
ATOM 1360 N N . ILE A 1 181 ? 25.675 -6.938 -36.534 1.00 75.56 181 ILE A N 1
ATOM 1361 C CA . ILE A 1 181 ? 26.551 -7.274 -35.414 1.00 75.56 181 ILE A CA 1
ATOM 1362 C C . ILE A 1 181 ? 25.781 -8.189 -34.462 1.00 75.56 181 ILE A C 1
ATOM 1364 O O . ILE A 1 181 ? 24.739 -7.821 -33.922 1.00 75.56 181 ILE A O 1
ATOM 1368 N N . LYS A 1 182 ? 26.318 -9.389 -34.212 1.00 67.19 182 LYS A N 1
ATOM 1369 C CA . LYS A 1 182 ? 25.813 -10.262 -33.145 1.00 67.19 182 LYS A CA 1
ATOM 1370 C C . LYS A 1 182 ? 26.109 -9.605 -31.799 1.00 67.19 182 LYS A C 1
ATOM 1372 O O . LYS A 1 182 ? 27.225 -9.705 -31.296 1.00 67.19 182 LYS A O 1
ATOM 1377 N N . MET A 1 183 ? 25.121 -8.911 -31.245 1.00 66.38 183 MET A N 1
ATOM 1378 C CA . MET A 1 183 ? 25.215 -8.350 -29.901 1.00 66.38 183 MET A CA 1
ATOM 1379 C C . MET A 1 183 ? 25.403 -9.469 -28.875 1.00 66.38 183 MET A C 1
ATOM 1381 O O . MET A 1 183 ? 24.813 -10.546 -28.996 1.00 66.38 183 MET A O 1
ATOM 1385 N N . ALA A 1 184 ? 26.229 -9.211 -27.858 1.00 65.12 184 ALA A N 1
ATOM 1386 C CA . ALA A 1 184 ? 26.263 -10.057 -26.675 1.00 65.12 184 ALA A CA 1
ATOM 1387 C C . ALA A 1 184 ? 24.858 -10.080 -26.053 1.00 65.12 184 ALA A C 1
ATOM 1389 O O . ALA A 1 184 ? 24.195 -9.048 -25.977 1.00 65.12 184 ALA A O 1
ATOM 1390 N N . ALA A 1 185 ? 24.393 -11.257 -25.626 1.00 62.44 185 ALA A N 1
ATOM 1391 C CA . ALA A 1 185 ? 23.024 -11.432 -25.133 1.00 62.44 185 ALA A CA 1
ATOM 1392 C C . ALA A 1 185 ? 22.697 -10.550 -23.912 1.00 62.44 185 ALA A C 1
ATOM 1394 O O . ALA A 1 185 ? 21.528 -10.255 -23.673 1.00 62.44 185 ALA A O 1
ATOM 1395 N N . ASN A 1 186 ? 23.724 -10.117 -23.172 1.00 73.88 186 ASN A N 1
ATOM 1396 C CA . ASN A 1 186 ? 23.601 -9.371 -21.929 1.00 73.88 186 ASN A CA 1
ATOM 1397 C C . ASN A 1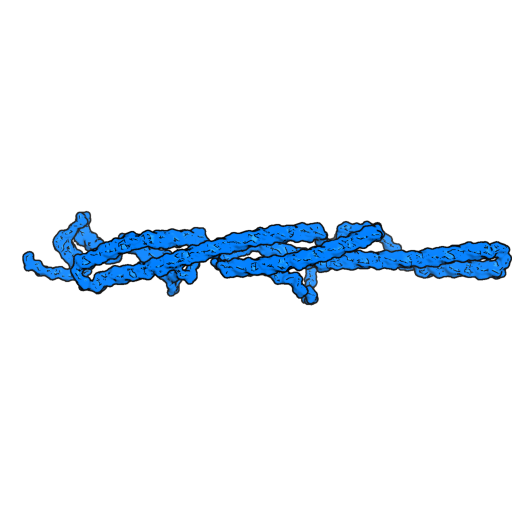 186 ? 24.481 -8.120 -21.940 1.00 73.88 186 ASN A C 1
ATOM 1399 O O . ASN A 1 186 ? 25.577 -8.108 -22.503 1.00 73.88 186 ASN A O 1
ATOM 1403 N N . ASN A 1 187 ? 24.001 -7.090 -21.250 1.00 85.00 187 ASN A N 1
ATOM 1404 C CA . ASN A 1 187 ? 24.723 -5.848 -21.027 1.00 85.00 187 ASN A CA 1
ATOM 1405 C C . ASN A 1 187 ? 25.935 -6.092 -20.094 1.00 85.00 187 ASN A C 1
ATOM 1407 O O . ASN A 1 187 ? 25.745 -6.622 -18.999 1.00 85.00 187 ASN A O 1
ATOM 1411 N N . PRO A 1 188 ? 27.166 -5.701 -20.473 1.00 88.38 188 PRO A N 1
ATOM 1412 C CA . PRO A 1 188 ? 28.362 -5.928 -19.654 1.00 88.38 188 PRO A CA 1
ATOM 1413 C C . PRO A 1 188 ? 28.406 -5.088 -18.364 1.00 88.38 188 PRO A C 1
ATOM 1415 O O . PRO A 1 188 ? 29.138 -5.433 -17.439 1.00 88.38 188 PRO A O 1
ATOM 1418 N N . TYR A 1 189 ? 27.624 -4.008 -18.279 1.00 91.25 189 TYR A N 1
ATOM 1419 C CA . TYR A 1 189 ? 27.625 -3.062 -17.158 1.00 91.25 189 TYR A CA 1
ATOM 1420 C C . TYR A 1 189 ? 26.496 -3.289 -16.148 1.00 91.25 189 TYR A C 1
ATOM 1422 O O . TYR A 1 189 ? 26.437 -2.598 -15.132 1.00 91.25 189 TYR A O 1
ATOM 1430 N N . SER A 1 190 ? 25.574 -4.220 -16.409 1.00 91.06 190 SER A N 1
ATOM 1431 C CA . SER A 1 190 ? 24.436 -4.472 -15.524 1.00 91.06 190 SER A CA 1
ATOM 1432 C C . SER A 1 190 ? 24.015 -5.934 -15.527 1.00 91.06 190 SER A C 1
ATOM 1434 O O . SER A 1 190 ? 23.774 -6.523 -16.576 1.00 91.06 190 SER A O 1
ATOM 1436 N N . ALA A 1 191 ? 23.838 -6.495 -14.330 1.00 90.06 191 ALA A N 1
ATOM 1437 C CA . ALA A 1 191 ? 23.215 -7.804 -14.138 1.00 90.06 191 ALA A CA 1
ATOM 1438 C C . ALA A 1 191 ? 21.677 -7.759 -14.261 1.00 90.06 191 ALA A C 1
ATOM 1440 O O . ALA A 1 191 ? 21.028 -8.803 -14.322 1.00 90.06 191 ALA A O 1
ATOM 1441 N N . VAL A 1 192 ? 21.078 -6.562 -14.280 1.00 92.62 192 VAL A N 1
ATOM 1442 C CA . VAL A 1 192 ? 19.623 -6.382 -14.335 1.00 92.62 192 VAL A CA 1
ATOM 1443 C C . VAL A 1 192 ? 19.149 -6.518 -15.777 1.00 92.62 192 VAL A C 1
ATOM 1445 O O . VAL A 1 192 ? 19.363 -5.629 -16.602 1.00 92.62 192 VAL A O 1
ATOM 1448 N N . THR A 1 193 ? 18.472 -7.621 -16.088 1.00 92.81 193 THR A N 1
ATOM 1449 C CA . THR A 1 193 ? 17.942 -7.871 -17.433 1.00 92.81 193 THR A CA 1
ATOM 1450 C C . THR A 1 193 ? 16.569 -7.215 -17.644 1.00 92.81 193 THR A C 1
ATOM 1452 O O . THR A 1 193 ? 15.814 -7.030 -16.685 1.00 92.81 193 THR A O 1
ATOM 1455 N N . PRO A 1 194 ? 16.184 -6.909 -18.896 1.00 92.94 194 PRO A N 1
ATOM 1456 C CA . PRO A 1 194 ? 14.848 -6.400 -19.219 1.00 92.94 194 PRO A CA 1
ATOM 1457 C C . PRO A 1 194 ? 13.718 -7.320 -18.739 1.00 92.94 194 PRO A C 1
ATOM 1459 O O . PRO A 1 194 ? 12.672 -6.857 -18.288 1.00 92.94 194 PRO A O 1
ATOM 1462 N N . GLN A 1 195 ? 13.935 -8.636 -18.812 1.00 93.38 195 GLN A N 1
ATOM 1463 C CA . GLN A 1 195 ? 12.991 -9.644 -18.337 1.00 93.38 195 GLN A CA 1
ATOM 1464 C C . GLN A 1 195 ? 12.825 -9.570 -16.818 1.00 93.38 195 GLN A C 1
ATOM 1466 O O . GLN A 1 195 ? 11.699 -9.634 -16.332 1.00 93.38 195 GLN A O 1
ATOM 1471 N N . LEU A 1 196 ? 13.924 -9.386 -16.077 1.00 94.94 196 LEU A N 1
ATOM 1472 C CA . LEU A 1 196 ? 13.882 -9.213 -14.626 1.00 94.94 196 LEU A CA 1
ATOM 1473 C C . LEU A 1 196 ? 13.120 -7.940 -14.237 1.00 94.94 196 LEU A C 1
ATOM 1475 O O . LEU A 1 196 ? 12.317 -7.980 -13.309 1.00 94.94 196 LEU A O 1
ATOM 1479 N N . ILE A 1 197 ? 13.332 -6.837 -14.964 1.00 95.62 197 ILE A N 1
ATOM 1480 C CA . ILE A 1 197 ? 12.601 -5.580 -14.743 1.00 95.62 197 ILE A CA 1
ATOM 1481 C C . ILE A 1 197 ? 11.095 -5.791 -14.911 1.00 95.62 197 ILE A C 1
ATOM 1483 O O . ILE A 1 197 ? 10.327 -5.393 -14.041 1.00 95.62 197 ILE A O 1
ATOM 1487 N N . ASN A 1 198 ? 10.669 -6.440 -15.998 1.00 96.50 198 ASN A N 1
ATOM 1488 C CA . ASN A 1 198 ? 9.249 -6.709 -16.227 1.00 96.50 198 ASN A CA 1
ATOM 1489 C C . ASN A 1 198 ? 8.660 -7.646 -15.170 1.00 96.50 198 ASN A C 1
ATOM 1491 O O . ASN A 1 198 ? 7.603 -7.346 -14.632 1.00 96.50 198 ASN A O 1
ATOM 1495 N N . ALA A 1 199 ? 9.368 -8.717 -14.805 1.00 97.38 199 ALA A N 1
ATOM 1496 C CA . ALA A 1 199 ? 8.901 -9.640 -13.774 1.00 97.38 199 ALA A CA 1
ATOM 1497 C C . ALA A 1 199 ? 8.702 -8.945 -12.413 1.00 97.38 199 ALA A C 1
ATOM 1499 O O . ALA A 1 199 ? 7.694 -9.168 -11.743 1.00 97.38 199 ALA A O 1
ATOM 1500 N N . LYS A 1 200 ? 9.637 -8.072 -12.012 1.00 96.06 200 LYS A N 1
ATOM 1501 C CA . LYS A 1 200 ? 9.514 -7.277 -10.780 1.00 96.06 200 LYS A CA 1
ATOM 1502 C C . LYS A 1 200 ? 8.398 -6.248 -10.865 1.00 96.06 200 LYS A C 1
ATOM 1504 O O . LYS A 1 200 ? 7.640 -6.098 -9.914 1.00 96.06 200 LYS A O 1
ATOM 1509 N N . TRP A 1 201 ? 8.265 -5.578 -12.005 1.00 97.75 201 TRP A N 1
ATOM 1510 C CA . TRP A 1 201 ? 7.175 -4.639 -12.235 1.00 97.75 201 TRP A CA 1
ATOM 1511 C C . TRP A 1 201 ? 5.807 -5.315 -12.110 1.00 97.75 201 TRP A C 1
ATOM 1513 O O . TRP A 1 201 ? 4.942 -4.824 -11.387 1.00 97.75 201 TRP A O 1
ATOM 1523 N N . ASP A 1 202 ? 5.629 -6.472 -12.746 1.00 97.56 202 ASP A N 1
ATOM 1524 C CA . ASP A 1 202 ? 4.388 -7.242 -12.668 1.00 97.56 202 ASP A CA 1
ATOM 1525 C C . ASP A 1 202 ? 4.103 -7.676 -11.224 1.00 97.56 202 ASP A C 1
ATOM 1527 O O . ASP A 1 202 ? 2.955 -7.646 -10.776 1.00 97.56 202 ASP A O 1
ATOM 1531 N N . ARG A 1 203 ? 5.147 -8.013 -10.453 1.00 97.31 203 ARG A N 1
ATOM 1532 C CA . ARG A 1 203 ? 5.009 -8.330 -9.028 1.00 97.31 203 ARG A CA 1
ATOM 1533 C C . ARG A 1 203 ? 4.550 -7.124 -8.206 1.00 97.31 203 ARG A C 1
ATOM 1535 O O . ARG A 1 203 ? 3.629 -7.279 -7.408 1.00 97.31 203 ARG A O 1
ATOM 1542 N N . VAL A 1 204 ? 5.128 -5.940 -8.422 1.00 97.75 204 VAL A N 1
ATOM 1543 C CA . VAL A 1 204 ? 4.672 -4.688 -7.789 1.00 97.75 204 VAL A CA 1
ATOM 1544 C C . VAL A 1 204 ? 3.202 -4.430 -8.131 1.00 97.75 204 VAL A C 1
ATOM 1546 O O . VAL A 1 204 ? 2.394 -4.224 -7.230 1.00 97.75 204 VAL A O 1
ATOM 1549 N N . GLN A 1 205 ? 2.822 -4.535 -9.407 1.00 97.44 205 GLN A N 1
ATOM 1550 C CA . GLN A 1 205 ? 1.438 -4.338 -9.862 1.00 97.44 205 GLN A CA 1
ATOM 1551 C C . GLN A 1 205 ? 0.447 -5.331 -9.235 1.00 97.44 205 GLN A C 1
ATOM 1553 O O . GLN A 1 205 ? -0.700 -4.973 -8.987 1.00 97.44 205 GLN A O 1
ATOM 1558 N N . GLN A 1 206 ? 0.871 -6.563 -8.941 1.00 97.56 206 GLN A N 1
ATOM 1559 C CA . GLN A 1 206 ? 0.047 -7.546 -8.225 1.00 97.56 206 GLN A CA 1
ATOM 1560 C C . GLN A 1 206 ? -0.090 -7.247 -6.729 1.00 97.56 206 GLN A C 1
ATOM 1562 O O . GLN A 1 206 ? -1.128 -7.551 -6.142 1.00 97.56 206 GLN A O 1
ATOM 1567 N N . LEU A 1 207 ? 0.953 -6.699 -6.103 1.00 97.94 207 LEU A N 1
ATOM 1568 C CA . LEU A 1 207 ? 0.974 -6.409 -4.669 1.00 97.94 207 LEU A CA 1
ATOM 1569 C C . LEU A 1 207 ? 0.157 -5.163 -4.309 1.00 97.94 207 LEU A C 1
ATOM 1571 O O . LEU A 1 207 ? -0.429 -5.126 -3.233 1.00 97.94 207 LEU A O 1
ATOM 1575 N N . VAL A 1 208 ? 0.058 -4.180 -5.209 1.00 97.69 208 VAL A N 1
ATOM 1576 C CA . VAL A 1 208 ? -0.751 -2.962 -5.008 1.00 97.69 208 VAL A CA 1
ATOM 1577 C C . VAL A 1 208 ? -2.209 -3.267 -4.616 1.00 97.69 208 VAL A C 1
ATOM 1579 O O . VAL A 1 208 ? -2.603 -2.877 -3.520 1.00 97.69 208 VAL A O 1
ATOM 1582 N N . PRO A 1 209 ? -3.007 -4.020 -5.401 1.00 97.75 209 PRO A N 1
ATOM 1583 C CA . PRO A 1 209 ? -4.394 -4.309 -5.033 1.00 97.75 209 PRO A CA 1
ATOM 1584 C C . PRO A 1 209 ? -4.516 -5.212 -3.795 1.00 97.75 209 PRO A C 1
ATOM 1586 O O . PRO A 1 209 ? -5.515 -5.146 -3.083 1.00 97.75 209 PRO A O 1
ATOM 1589 N N . GLN A 1 210 ? -3.514 -6.054 -3.513 1.00 97.56 210 GLN A N 1
ATOM 1590 C CA . GLN A 1 210 ? -3.487 -6.852 -2.280 1.00 97.56 210 GLN A CA 1
ATOM 1591 C C . GLN A 1 210 ? -3.306 -5.954 -1.055 1.00 97.56 210 GLN A C 1
ATOM 1593 O O . GLN A 1 210 ? -3.959 -6.163 -0.033 1.00 97.56 210 GLN A O 1
ATOM 1598 N N . ARG A 1 211 ? -2.453 -4.930 -1.173 1.00 97.50 211 ARG A N 1
ATOM 1599 C CA . ARG A 1 211 ? -2.258 -3.923 -0.133 1.00 97.50 211 ARG A CA 1
ATOM 1600 C C . ARG A 1 211 ? -3.506 -3.067 0.062 1.00 97.50 211 ARG A C 1
ATOM 1602 O O . ARG A 1 211 ? -3.896 -2.864 1.208 1.00 97.50 211 ARG A O 1
ATOM 1609 N N . ASP A 1 212 ? -4.151 -2.638 -1.023 1.00 97.31 212 ASP A N 1
ATOM 1610 C CA . ASP A 1 212 ? -5.436 -1.926 -0.977 1.00 97.31 212 ASP A CA 1
ATOM 1611 C C . ASP A 1 212 ? -6.492 -2.727 -0.198 1.00 97.31 212 ASP A C 1
ATOM 1613 O O . ASP A 1 212 ? -7.123 -2.198 0.716 1.00 97.31 212 ASP A O 1
ATOM 1617 N N . ALA A 1 213 ? -6.650 -4.018 -0.513 1.00 97.69 213 ALA A N 1
ATOM 1618 C CA . ALA A 1 213 ? -7.603 -4.889 0.171 1.00 97.69 213 ALA A CA 1
ATOM 1619 C C . ALA A 1 213 ? -7.288 -5.028 1.670 1.00 97.69 213 ALA A C 1
ATOM 1621 O O . ALA A 1 213 ? -8.175 -4.853 2.500 1.00 97.69 213 ALA A O 1
ATOM 1622 N N . ALA A 1 214 ? -6.021 -5.264 2.026 1.00 97.00 214 ALA A N 1
ATOM 1623 C CA . ALA A 1 214 ? -5.606 -5.386 3.423 1.00 97.00 214 ALA A CA 1
ATOM 1624 C C . ALA A 1 214 ? -5.847 -4.093 4.226 1.00 97.00 214 ALA A C 1
ATOM 1626 O O . ALA A 1 214 ? -6.307 -4.148 5.367 1.00 97.00 214 ALA A O 1
ATOM 1627 N N . LEU A 1 215 ? -5.563 -2.926 3.636 1.00 97.31 215 LEU A N 1
ATOM 1628 C CA . LEU A 1 215 ? -5.832 -1.629 4.261 1.00 97.31 215 LEU A CA 1
ATOM 1629 C C . LEU A 1 215 ? -7.338 -1.381 4.424 1.00 97.31 215 LEU A C 1
ATOM 1631 O O . LEU A 1 215 ? -7.766 -0.879 5.462 1.00 97.31 215 LEU A O 1
ATOM 1635 N N . GLN A 1 216 ? -8.146 -1.765 3.433 1.00 97.62 216 GLN A N 1
ATOM 1636 C CA . GLN A 1 216 ? -9.598 -1.617 3.486 1.00 97.62 216 GLN A CA 1
ATOM 1637 C C . GLN A 1 216 ? -10.241 -2.524 4.544 1.00 97.62 216 GLN A C 1
ATOM 1639 O O . GLN A 1 216 ? -11.133 -2.083 5.274 1.00 97.62 216 GLN A O 1
ATOM 1644 N N . ASP A 1 217 ? -9.785 -3.771 4.654 1.00 97.06 217 ASP A N 1
ATOM 1645 C CA . ASP A 1 217 ? -10.244 -4.712 5.678 1.00 97.06 217 ASP A CA 1
ATOM 1646 C C . ASP A 1 217 ? -9.915 -4.197 7.083 1.00 97.06 217 ASP A C 1
ATOM 1648 O O . ASP A 1 217 ? -10.773 -4.209 7.971 1.00 97.06 217 ASP A O 1
ATOM 1652 N N . GLU A 1 218 ? -8.709 -3.655 7.274 1.00 96.06 218 GLU A N 1
ATOM 1653 C CA . GLU A 1 218 ? -8.334 -3.031 8.540 1.00 96.06 218 GLU A CA 1
ATOM 1654 C C . GLU A 1 218 ? -9.162 -1.773 8.828 1.00 96.06 218 GLU A C 1
ATOM 1656 O O . GLU A 1 218 ? -9.619 -1.586 9.956 1.00 96.06 218 GLU A O 1
ATOM 1661 N N . GLN A 1 219 ? -9.425 -0.929 7.825 1.00 97.19 219 GLN A N 1
ATOM 1662 C CA . GLN A 1 219 ? -10.283 0.246 7.992 1.00 97.19 219 GLN A CA 1
ATOM 1663 C C . GLN A 1 219 ? -11.684 -0.162 8.462 1.00 97.19 219 GLN A C 1
ATOM 1665 O O . GLN A 1 219 ? -12.224 0.431 9.399 1.00 97.19 219 GLN A O 1
ATOM 1670 N N . ASN A 1 220 ? -12.256 -1.206 7.859 1.00 97.06 220 ASN A N 1
ATOM 1671 C CA . ASN A 1 220 ? -13.551 -1.747 8.261 1.00 97.06 220 ASN A CA 1
ATOM 1672 C C . ASN A 1 220 ? -13.511 -2.260 9.708 1.00 97.06 220 ASN A C 1
ATOM 1674 O O . ASN A 1 220 ? -14.422 -1.967 10.487 1.00 97.06 220 ASN A O 1
ATOM 1678 N N . ARG A 1 221 ? -12.439 -2.964 10.096 1.00 95.69 221 ARG A N 1
ATOM 1679 C CA . ARG A 1 221 ? -12.229 -3.428 11.475 1.00 95.69 221 ARG A CA 1
ATOM 1680 C C . ARG A 1 221 ? -12.190 -2.259 12.460 1.00 95.69 221 ARG A C 1
ATOM 1682 O O . ARG A 1 221 ? -12.923 -2.274 13.446 1.00 95.69 221 ARG A O 1
ATOM 1689 N N . GLN A 1 222 ? -11.420 -1.212 12.168 1.00 96.00 222 GLN A N 1
ATOM 1690 C CA . GLN A 1 222 ? -11.323 -0.029 13.030 1.00 96.00 222 GLN A CA 1
ATOM 1691 C C . GLN A 1 222 ? -12.644 0.750 13.117 1.00 96.00 222 GLN A C 1
ATOM 1693 O O . GLN A 1 222 ? -13.016 1.221 14.193 1.00 96.00 222 GLN A O 1
ATOM 1698 N N . GLN A 1 223 ? -13.408 0.837 12.024 1.00 96.38 223 GLN A N 1
ATOM 1699 C CA . GLN A 1 223 ? -14.749 1.429 12.045 1.00 96.38 223 GLN A CA 1
ATOM 1700 C C . GLN A 1 223 ? -15.728 0.618 12.902 1.00 96.38 223 GLN A C 1
ATOM 1702 O O . GLN A 1 223 ? -16.512 1.204 13.652 1.00 96.38 223 GLN A O 1
ATOM 1707 N N . CYS A 1 224 ? -15.695 -0.714 12.817 1.00 95.25 224 CYS A N 1
ATOM 1708 C CA . CYS A 1 224 ? -16.486 -1.588 13.684 1.00 95.25 224 CYS A CA 1
ATOM 1709 C C . CYS A 1 224 ? -16.102 -1.406 15.158 1.00 95.25 224 CYS A C 1
ATOM 1711 O O . CYS A 1 224 ? -16.987 -1.228 15.996 1.00 95.25 224 CYS A O 1
ATOM 1713 N N . ASN A 1 225 ? -14.804 -1.347 15.461 1.00 94.94 225 ASN A N 1
ATOM 1714 C CA . ASN A 1 225 ? -14.305 -1.126 16.817 1.00 94.94 225 ASN A CA 1
ATOM 1715 C C . ASN A 1 225 ? -14.779 0.218 17.389 1.00 94.94 225 ASN A C 1
ATOM 1717 O O . ASN A 1 225 ? -15.290 0.284 18.505 1.00 94.94 225 ASN A O 1
ATOM 1721 N N . GLU A 1 226 ? -14.694 1.295 16.610 1.00 95.25 226 GLU A N 1
ATOM 1722 C CA . GLU A 1 226 ? -15.196 2.611 17.016 1.00 95.25 226 GLU A CA 1
ATOM 1723 C C . GLU A 1 226 ? -16.719 2.618 17.234 1.00 95.25 226 GLU A C 1
ATOM 1725 O O . GLU A 1 226 ? -17.211 3.277 18.154 1.00 95.25 226 GLU A O 1
ATOM 1730 N N . ARG A 1 227 ? -17.487 1.867 16.431 1.00 95.62 227 ARG A N 1
ATOM 1731 C CA . ARG A 1 227 ? -18.933 1.702 16.656 1.00 95.62 227 ARG A CA 1
ATOM 1732 C C . ARG A 1 227 ? -19.212 1.004 17.984 1.00 95.62 227 ARG A C 1
ATOM 1734 O O . ARG A 1 227 ? -20.064 1.492 18.722 1.00 95.62 227 ARG A O 1
ATOM 1741 N N . LEU A 1 228 ? -18.487 -0.068 18.309 1.00 94.69 228 LEU A N 1
ATOM 1742 C CA . LEU A 1 228 ? -18.610 -0.759 19.598 1.00 94.69 228 LEU A CA 1
ATOM 1743 C C . LEU A 1 228 ? -18.271 0.176 20.766 1.00 94.69 228 LEU A C 1
ATOM 1745 O O . LEU A 1 228 ? -19.060 0.280 21.705 1.00 94.69 228 LEU A O 1
ATOM 1749 N N . ARG A 1 229 ? -17.170 0.941 20.671 1.00 94.06 229 ARG A N 1
ATOM 1750 C CA . ARG A 1 229 ? -16.803 1.953 21.682 1.00 94.06 229 ARG A CA 1
ATOM 1751 C C . ARG A 1 229 ? -17.939 2.952 21.916 1.00 94.06 229 ARG A C 1
ATOM 1753 O O . ARG A 1 229 ? -18.290 3.231 23.062 1.00 94.06 229 ARG A O 1
ATOM 1760 N N . ARG A 1 230 ? -18.548 3.472 20.846 1.00 95.31 230 ARG A N 1
ATOM 1761 C CA . ARG A 1 230 ? -19.662 4.431 20.946 1.00 95.31 230 ARG A CA 1
ATOM 1762 C C . ARG A 1 230 ? -20.942 3.813 21.496 1.00 95.31 230 ARG A C 1
ATOM 1764 O O . ARG A 1 230 ? -21.615 4.472 22.278 1.00 95.31 230 ARG A O 1
ATOM 1771 N N . GLN A 1 231 ? -21.280 2.585 21.105 1.00 94.06 231 GLN A N 1
ATOM 1772 C CA . GLN A 1 231 ? -22.461 1.879 21.616 1.00 94.06 231 GLN A CA 1
ATOM 1773 C C . GLN A 1 231 ? -22.346 1.633 23.118 1.00 94.06 231 GLN A C 1
ATOM 1775 O O . GLN A 1 231 ? -23.243 2.029 23.861 1.00 94.06 231 GLN A O 1
ATOM 1780 N N . PHE A 1 232 ? -21.206 1.091 23.557 1.00 93.12 232 PHE A N 1
ATOM 1781 C CA . PHE A 1 232 ? -20.914 0.914 24.974 1.00 93.12 232 PHE A CA 1
ATOM 1782 C C . PHE A 1 232 ? -20.986 2.246 25.723 1.00 93.12 232 PHE A C 1
ATOM 1784 O O . PHE A 1 232 ? -21.663 2.351 26.738 1.00 93.12 232 PHE A O 1
ATOM 1791 N N . ALA A 1 233 ? -20.338 3.292 25.203 1.00 93.06 233 ALA A N 1
ATOM 1792 C CA . ALA A 1 233 ? -20.329 4.601 25.845 1.00 93.06 233 ALA A CA 1
ATOM 1793 C C . ALA A 1 233 ? -21.728 5.218 25.956 1.00 93.06 233 ALA A C 1
ATOM 1795 O O . ALA A 1 233 ? -22.069 5.764 27.001 1.00 93.06 233 ALA A O 1
ATOM 1796 N N . ALA A 1 234 ? -22.549 5.119 24.908 1.00 93.88 234 ALA A N 1
ATOM 1797 C CA . ALA A 1 234 ? -23.917 5.622 24.927 1.00 93.88 234 ALA A CA 1
ATOM 1798 C C . ALA A 1 234 ? -24.743 4.954 26.033 1.00 93.88 234 ALA A C 1
ATOM 1800 O O . ALA A 1 234 ? -25.442 5.648 26.768 1.00 93.88 234 ALA A O 1
ATOM 1801 N N . GLN A 1 235 ? -24.613 3.635 26.193 1.00 90.25 235 GLN A N 1
ATOM 1802 C CA . GLN A 1 235 ? -25.315 2.891 27.234 1.00 90.25 235 GLN A CA 1
ATOM 1803 C C . GLN A 1 235 ? -24.739 3.188 28.626 1.00 90.25 235 GLN A C 1
ATOM 1805 O O . GLN A 1 235 ? -25.482 3.507 29.552 1.00 90.25 235 GLN A O 1
ATOM 1810 N N . ALA A 1 236 ? -23.414 3.162 28.772 1.00 89.06 236 ALA A N 1
ATOM 1811 C CA . ALA A 1 236 ? -22.731 3.396 30.041 1.00 89.06 236 ALA A CA 1
ATOM 1812 C C . ALA A 1 236 ? -22.986 4.809 30.585 1.00 89.06 236 ALA A C 1
ATOM 1814 O O . ALA A 1 236 ? -23.198 4.982 31.781 1.00 89.06 236 ALA A O 1
ATOM 1815 N N . ASN A 1 237 ? -23.038 5.817 29.710 1.00 91.06 237 ASN A N 1
ATOM 1816 C CA . ASN A 1 237 ? -23.314 7.204 30.089 1.00 91.06 237 ASN A CA 1
ATOM 1817 C C . ASN A 1 237 ? -24.767 7.432 30.547 1.00 91.06 237 ASN A C 1
ATOM 1819 O O . ASN A 1 237 ? -25.046 8.468 31.145 1.00 91.06 237 ASN A O 1
ATOM 1823 N N . VAL A 1 238 ? -25.681 6.491 30.288 1.00 90.81 238 VAL A N 1
ATOM 1824 C CA . VAL A 1 238 ? -27.055 6.501 30.818 1.00 90.81 238 VAL A CA 1
ATOM 1825 C C . VAL A 1 238 ? -27.142 5.662 32.094 1.00 90.81 238 VAL A C 1
ATOM 1827 O O . VAL A 1 238 ? -27.686 6.119 33.098 1.00 90.81 238 VAL A O 1
ATOM 1830 N N . VAL A 1 239 ? -26.568 4.457 32.066 1.00 84.94 239 VAL A N 1
ATOM 1831 C CA . VAL A 1 239 ? -26.578 3.506 33.184 1.00 84.94 239 VAL A CA 1
ATOM 1832 C C . VAL A 1 239 ? -25.812 4.046 34.392 1.00 84.94 239 VAL A C 1
ATOM 1834 O O . VAL A 1 239 ? -26.311 3.967 35.508 1.00 84.94 239 VAL A O 1
ATOM 1837 N N . GLY A 1 240 ? -24.626 4.624 34.189 1.00 82.69 240 GLY A N 1
ATOM 1838 C CA . GLY A 1 240 ? -23.774 5.124 35.269 1.00 82.69 240 GLY A CA 1
ATOM 1839 C C . GLY A 1 240 ? -24.475 6.153 36.164 1.00 82.69 240 GLY A C 1
ATOM 1840 O O . GLY A 1 240 ? -24.613 5.903 37.362 1.00 82.69 240 GLY A O 1
ATOM 1841 N N . PRO A 1 241 ? -24.998 7.267 35.613 1.00 85.44 241 PRO A N 1
ATOM 1842 C CA . PRO A 1 241 ? -25.770 8.233 36.394 1.00 85.44 241 PRO A CA 1
ATOM 1843 C C . PRO A 1 241 ? -27.048 7.645 37.001 1.00 85.44 241 PRO A C 1
ATOM 1845 O O . PRO A 1 241 ? -27.430 8.029 38.101 1.00 85.44 241 PRO A O 1
ATOM 1848 N N . TRP A 1 242 ? -27.718 6.709 36.315 1.00 86.25 242 TRP A N 1
ATOM 1849 C CA . TRP A 1 242 ? -28.902 6.041 36.864 1.00 86.25 242 TRP A CA 1
ATOM 1850 C C . TRP A 1 242 ? -28.564 5.241 38.130 1.00 86.25 242 TRP A C 1
ATOM 1852 O O . TRP A 1 242 ? -29.273 5.360 39.128 1.00 86.25 242 TRP A O 1
ATOM 1862 N N . ILE A 1 243 ? -27.453 4.496 38.113 1.00 78.62 243 ILE A N 1
ATOM 1863 C CA . ILE A 1 243 ? -26.945 3.754 39.274 1.00 78.62 243 ILE A CA 1
ATOM 1864 C C . ILE A 1 243 ? -26.600 4.719 40.411 1.00 78.62 243 ILE A C 1
ATOM 1866 O O . ILE A 1 243 ? -27.065 4.516 41.530 1.00 78.62 243 ILE A O 1
ATOM 1870 N N . GLN A 1 244 ? -25.841 5.783 40.125 1.00 80.12 244 GLN A N 1
ATOM 1871 C CA . GLN A 1 244 ? -25.454 6.781 41.129 1.00 80.12 244 GLN A CA 1
ATOM 1872 C C . GLN A 1 244 ? -26.679 7.425 41.788 1.00 80.12 244 GLN A C 1
ATOM 1874 O O . GLN A 1 244 ? -26.797 7.411 43.012 1.00 80.12 244 GLN A O 1
ATOM 1879 N N . ASN A 1 245 ? -27.640 7.893 40.986 1.00 84.69 245 ASN A N 1
ATOM 1880 C CA . ASN A 1 245 ? -28.874 8.491 41.491 1.00 84.69 245 ASN A CA 1
ATOM 1881 C C . ASN A 1 245 ? -29.673 7.501 42.349 1.00 84.69 245 ASN A C 1
ATOM 1883 O O . ASN A 1 245 ? -30.158 7.868 43.416 1.00 84.69 245 ASN A O 1
ATOM 1887 N N . LYS A 1 246 ? -29.796 6.235 41.922 1.00 78.62 246 LYS A N 1
ATOM 1888 C CA . LYS A 1 246 ? -30.519 5.214 42.696 1.00 78.62 246 LYS A CA 1
ATOM 1889 C C . LYS A 1 246 ? -29.812 4.853 44.000 1.00 78.62 246 LYS A C 1
ATOM 1891 O O . LYS A 1 246 ? -30.490 4.669 45.008 1.00 78.62 246 LYS A O 1
ATOM 1896 N N . MET A 1 247 ? -28.482 4.793 44.013 1.00 74.12 247 MET A N 1
ATOM 1897 C CA . MET A 1 247 ? -27.712 4.600 45.245 1.00 74.12 247 MET A CA 1
ATOM 1898 C C . MET A 1 247 ? -27.905 5.760 46.224 1.00 74.12 247 MET A C 1
ATOM 1900 O O . MET A 1 247 ? -28.119 5.520 47.411 1.00 74.12 247 MET A O 1
ATOM 1904 N N . GLU A 1 248 ? -27.887 7.005 45.743 1.00 78.69 248 GLU A N 1
ATOM 1905 C CA . GLU A 1 248 ? -28.154 8.185 46.572 1.00 78.69 248 GLU A CA 1
ATOM 1906 C C . GLU A 1 248 ? -29.596 8.213 47.100 1.00 78.69 248 GLU A C 1
ATOM 1908 O O . GLU A 1 248 ? -29.819 8.534 48.266 1.00 78.69 248 GLU A O 1
ATOM 1913 N N . GLU A 1 249 ? -30.587 7.858 46.275 1.00 79.56 249 GLU A N 1
ATOM 1914 C CA . GLU A 1 249 ? -31.995 7.754 46.682 1.00 79.56 249 GLU A CA 1
ATOM 1915 C C . GLU A 1 249 ? -32.199 6.696 47.772 1.00 79.56 249 GLU A C 1
ATOM 1917 O O . GLU A 1 249 ? -32.840 6.987 48.781 1.00 79.56 249 GLU A O 1
ATOM 1922 N N . ILE A 1 250 ? -31.621 5.501 47.610 1.00 73.94 250 ILE A N 1
ATOM 1923 C CA . ILE A 1 250 ? -31.694 4.429 48.614 1.00 73.94 250 ILE A CA 1
ATOM 1924 C C . ILE A 1 250 ? -30.957 4.841 49.893 1.00 73.94 250 ILE A C 1
ATOM 1926 O O . ILE A 1 250 ? -31.498 4.677 50.984 1.00 73.94 250 ILE A O 1
ATOM 1930 N N . GLY A 1 251 ? -29.760 5.427 49.778 1.00 72.19 251 GLY A N 1
ATOM 1931 C CA . GLY A 1 251 ? -28.997 5.917 50.930 1.00 72.19 251 GLY A CA 1
ATOM 1932 C C . GLY A 1 251 ? -29.722 7.019 51.709 1.00 72.19 251 GLY A C 1
ATOM 1933 O O . GLY A 1 251 ? -29.599 7.098 52.931 1.00 72.19 251 GLY A O 1
ATOM 1934 N N . ARG A 1 252 ? -30.530 7.840 51.028 1.00 77.25 252 ARG A N 1
ATOM 1935 C CA . ARG A 1 252 ? -31.349 8.882 51.657 1.00 77.25 252 ARG A CA 1
ATOM 1936 C C . ARG A 1 252 ? -32.462 8.312 52.529 1.00 77.25 252 ARG A C 1
ATOM 1938 O O . ARG A 1 252 ? -32.687 8.866 53.595 1.00 77.25 252 ARG A O 1
ATOM 1945 N N . ILE A 1 253 ? -33.109 7.210 52.134 1.00 71.19 253 ILE A N 1
ATOM 1946 C CA . ILE A 1 253 ? -34.137 6.548 52.966 1.00 71.19 253 ILE A CA 1
ATOM 1947 C C . ILE A 1 253 ? -33.551 6.158 54.330 1.00 71.19 253 ILE A C 1
ATOM 1949 O O . ILE A 1 253 ? -34.216 6.299 55.352 1.00 71.19 253 ILE A O 1
ATOM 1953 N N . SER A 1 254 ? -32.292 5.710 54.345 1.00 62.97 254 SER A N 1
ATOM 1954 C CA . SER A 1 254 ? -31.582 5.311 55.564 1.00 62.97 254 SER A CA 1
ATOM 1955 C C . SER A 1 254 ? -31.160 6.495 56.443 1.00 62.97 254 SER A C 1
ATOM 1957 O O . SER A 1 254 ? -31.052 6.351 57.657 1.00 62.97 254 SER A O 1
ATOM 1959 N N . LEU A 1 255 ? -30.875 7.658 55.843 1.00 63.81 255 LEU A N 1
ATOM 1960 C CA . LEU A 1 255 ? -30.322 8.833 56.536 1.00 63.81 255 LEU A CA 1
ATOM 1961 C C . LEU A 1 255 ? -31.391 9.848 56.957 1.00 63.81 255 LEU A C 1
ATOM 1963 O O . LEU A 1 255 ? -31.276 10.486 58.003 1.00 63.81 255 LEU A O 1
ATOM 1967 N N . GLU A 1 256 ? -32.428 10.022 56.145 1.00 60.06 256 GLU A N 1
ATOM 1968 C CA . GLU A 1 256 ? -33.538 10.930 56.398 1.00 60.06 256 GLU A CA 1
ATOM 1969 C C . GLU A 1 256 ? -34.685 10.126 57.027 1.00 60.06 256 GLU A C 1
ATOM 1971 O O . GLU A 1 256 ? -35.561 9.627 56.330 1.00 60.06 256 GLU A O 1
ATOM 1976 N N . LEU A 1 257 ? -34.681 10.018 58.363 1.00 56.06 257 LEU A N 1
ATOM 1977 C CA . LEU A 1 257 ? -35.690 9.348 59.208 1.00 56.06 257 LEU A CA 1
ATOM 1978 C C . LEU A 1 257 ? -37.082 10.040 59.174 1.00 56.06 257 LEU A C 1
ATOM 1980 O O . LEU A 1 257 ? -37.664 10.375 60.203 1.00 56.06 257 LEU A O 1
ATOM 1984 N N . HIS A 1 258 ? -37.616 10.318 57.985 1.00 55.56 258 HIS A N 1
ATOM 1985 C CA . HIS A 1 258 ? -38.915 10.957 57.786 1.00 55.56 258 HIS A CA 1
ATOM 1986 C C . HIS A 1 258 ? -39.929 9.925 57.281 1.00 55.56 258 HIS A C 1
ATOM 1988 O O . HIS A 1 258 ? -39.715 9.296 56.247 1.00 55.56 258 HIS A O 1
ATOM 1994 N N . GLY A 1 259 ? -41.057 9.796 57.984 1.00 66.06 259 GLY A N 1
ATOM 1995 C CA . GLY A 1 259 ? -42.134 8.856 57.651 1.00 66.06 259 GLY A CA 1
ATOM 1996 C C . GLY A 1 259 ? -42.198 7.657 58.595 1.00 66.06 259 GLY A C 1
ATOM 1997 O O . GLY A 1 259 ? -41.374 7.511 59.497 1.00 66.06 259 GLY A O 1
ATOM 1998 N N . THR A 1 260 ? -43.220 6.823 58.419 1.00 76.06 260 THR A N 1
ATOM 1999 C CA . THR A 1 260 ? -43.358 5.570 59.174 1.00 76.06 260 THR A CA 1
ATOM 2000 C C . THR A 1 260 ? -42.447 4.482 58.593 1.00 76.06 260 THR A C 1
ATOM 2002 O O . THR A 1 260 ? -42.026 4.564 57.437 1.00 76.06 260 THR A O 1
ATOM 2005 N N . LEU A 1 261 ? -42.139 3.447 59.379 1.00 72.56 261 LEU A N 1
ATOM 2006 C CA . LEU A 1 261 ? -41.409 2.263 58.901 1.00 72.56 261 LEU A CA 1
ATOM 2007 C C . LEU A 1 261 ? -42.115 1.619 57.698 1.00 72.56 261 LEU A C 1
ATOM 2009 O O . LEU A 1 261 ? -41.473 1.141 56.763 1.00 72.56 261 LEU A O 1
ATOM 2013 N N . GLU A 1 262 ? -43.444 1.648 57.706 1.00 78.25 262 GLU A N 1
ATOM 2014 C CA . GLU A 1 262 ? -44.301 1.179 56.627 1.00 78.25 262 GLU A CA 1
ATOM 2015 C C . GLU A 1 262 ? -44.102 1.998 55.342 1.00 78.25 262 GLU A C 1
ATOM 2017 O O . GLU A 1 262 ? -43.985 1.412 54.263 1.00 78.25 262 GLU A O 1
ATOM 2022 N N . ASP A 1 263 ? -43.985 3.327 55.446 1.00 78.12 263 ASP A N 1
ATOM 2023 C CA . ASP A 1 263 ? -43.698 4.203 54.301 1.00 78.12 263 ASP A CA 1
ATOM 2024 C C . ASP A 1 263 ? -42.294 3.940 53.730 1.00 78.12 263 ASP A C 1
ATOM 2026 O O . ASP A 1 263 ? -42.121 3.859 52.510 1.00 78.12 263 ASP A O 1
ATOM 2030 N N . GLN A 1 264 ? -41.292 3.753 54.599 1.00 70.94 264 GLN A N 1
ATOM 2031 C CA . GLN A 1 264 ? -39.917 3.421 54.199 1.00 70.94 264 GLN A CA 1
ATOM 2032 C C . GLN A 1 264 ? -39.854 2.067 53.475 1.00 70.94 264 GLN A C 1
ATOM 2034 O O . GLN A 1 264 ? -39.234 1.947 52.414 1.00 70.94 264 GLN A O 1
ATOM 2039 N N . LEU A 1 265 ? -40.551 1.052 53.995 1.00 77.44 265 LEU A N 1
ATOM 2040 C CA . LEU A 1 265 ? -40.656 -0.260 53.359 1.00 77.44 265 LEU A CA 1
ATOM 2041 C C . LEU A 1 265 ? -41.353 -0.170 51.995 1.00 77.44 265 LEU A C 1
ATOM 2043 O O . LEU A 1 265 ? -40.900 -0.782 51.024 1.00 77.44 265 LEU A O 1
ATOM 2047 N N . GLN A 1 266 ? -42.431 0.611 51.893 1.00 80.25 266 GLN A N 1
ATOM 2048 C CA . GLN A 1 266 ? -43.148 0.801 50.636 1.00 80.25 266 GLN A CA 1
ATOM 2049 C C . GLN A 1 266 ? -42.270 1.497 49.582 1.00 80.25 266 GLN A C 1
ATOM 2051 O O . GLN A 1 266 ? -42.293 1.107 48.413 1.00 80.25 266 GLN A O 1
ATOM 2056 N N . GLN A 1 267 ? -41.451 2.476 49.981 1.00 79.06 267 GLN A N 1
ATOM 2057 C CA . GLN A 1 267 ? -40.470 3.115 49.099 1.00 79.06 267 GLN A CA 1
ATOM 2058 C C . GLN A 1 267 ? -39.389 2.133 48.627 1.00 79.06 267 GLN A C 1
ATOM 2060 O O . GLN A 1 267 ? -39.103 2.077 47.430 1.00 79.06 267 GLN A O 1
ATOM 2065 N N . LEU A 1 268 ? -38.838 1.304 49.520 1.00 79.50 268 LEU A N 1
ATOM 2066 C CA . LEU A 1 268 ? -37.857 0.275 49.154 1.00 79.50 268 LEU A CA 1
ATOM 2067 C C . LEU A 1 268 ? -38.428 -0.746 48.160 1.00 79.50 268 LEU A C 1
ATOM 2069 O O . LEU A 1 268 ? -37.765 -1.072 47.177 1.00 79.50 268 LEU A O 1
ATOM 2073 N N . GLN A 1 269 ? -39.676 -1.186 48.343 1.00 79.25 269 GLN A N 1
ATOM 2074 C CA . GLN A 1 269 ? -40.355 -2.078 47.394 1.00 79.25 269 GLN A CA 1
ATOM 2075 C C . GLN A 1 269 ? -40.581 -1.430 46.017 1.00 79.25 269 GLN A C 1
ATOM 2077 O O . GLN A 1 269 ? -40.590 -2.121 44.995 1.00 79.25 269 GLN A O 1
ATOM 2082 N N . LEU A 1 270 ? -40.789 -0.110 45.959 1.00 83.38 270 LEU A N 1
ATOM 2083 C CA . LEU A 1 270 ? -40.881 0.620 44.691 1.00 83.38 270 LEU A CA 1
ATOM 2084 C C . LEU A 1 270 ? -39.518 0.699 43.995 1.00 83.38 270 LEU A C 1
ATOM 2086 O O . LEU A 1 270 ? -39.445 0.496 42.780 1.00 83.38 270 LEU A O 1
ATOM 2090 N N . TYR A 1 271 ? -38.441 0.938 44.749 1.00 79.94 271 TYR A N 1
ATOM 2091 C CA . TYR A 1 271 ? -37.086 0.919 44.203 1.00 79.94 271 TYR A CA 1
ATOM 2092 C C . TYR A 1 271 ? -36.697 -0.469 43.699 1.00 79.94 271 TYR A C 1
ATOM 2094 O O . TYR A 1 271 ? -36.214 -0.568 42.575 1.00 79.94 271 TYR A O 1
ATOM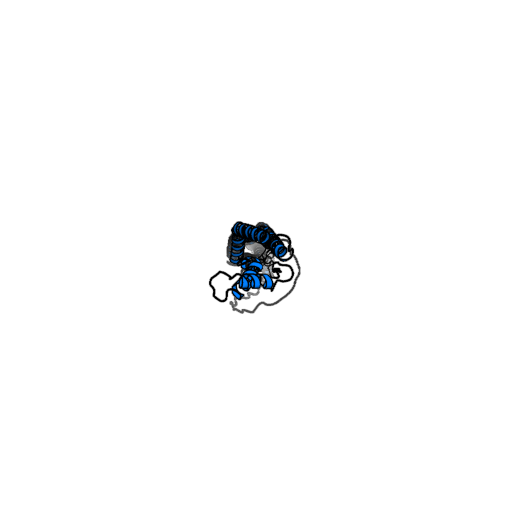 2102 N N . GLU A 1 272 ? -36.994 -1.534 44.448 1.00 76.38 272 GLU A N 1
ATOM 2103 C CA . GLU A 1 272 ? -36.779 -2.922 44.017 1.00 76.38 272 GLU A CA 1
ATOM 2104 C C . GLU A 1 272 ? -37.418 -3.194 42.648 1.00 76.38 272 GLU A C 1
ATOM 2106 O O . GLU A 1 272 ? -36.744 -3.658 41.727 1.00 76.38 272 GLU A O 1
ATOM 2111 N N . ARG A 1 273 ? -38.693 -2.822 42.459 1.00 82.56 273 ARG A N 1
ATOM 2112 C CA . ARG A 1 273 ? -39.368 -2.975 41.158 1.00 82.56 273 ARG A CA 1
ATOM 2113 C C . ARG A 1 273 ? -38.686 -2.174 40.053 1.00 82.56 273 ARG A C 1
ATOM 2115 O O . ARG A 1 273 ? -38.485 -2.707 38.966 1.00 82.56 273 ARG A O 1
ATOM 2122 N N . SER A 1 274 ? -38.306 -0.926 40.332 1.00 84.81 274 SER A N 1
ATOM 2123 C CA . SER A 1 274 ? -37.598 -0.073 39.368 1.00 84.81 274 SER A CA 1
ATOM 2124 C C . SER A 1 274 ? -36.249 -0.665 38.950 1.00 84.81 274 SER A C 1
ATOM 2126 O O . SER A 1 274 ? -35.852 -0.504 37.798 1.00 84.81 274 SER A O 1
ATOM 2128 N N . ILE A 1 275 ? -35.548 -1.346 39.858 1.00 79.12 275 ILE A N 1
ATOM 2129 C CA . ILE A 1 275 ? -34.263 -2.000 39.582 1.00 79.12 275 ILE A CA 1
ATOM 2130 C C . ILE A 1 275 ? -34.470 -3.241 38.720 1.00 79.12 275 ILE A C 1
ATOM 2132 O O . ILE A 1 275 ? -33.776 -3.420 37.720 1.00 79.12 275 ILE A O 1
ATOM 2136 N N . VAL A 1 276 ? -35.457 -4.072 39.068 1.00 80.50 276 VAL A N 1
ATOM 2137 C CA . VAL A 1 276 ? -35.819 -5.261 38.285 1.00 80.50 276 VAL A CA 1
ATOM 2138 C C . VAL A 1 276 ? -36.220 -4.875 36.860 1.00 80.50 276 VAL A C 1
ATOM 2140 O O . VAL A 1 276 ? -35.799 -5.532 35.911 1.00 80.50 276 VAL A O 1
ATOM 2143 N N . GLU A 1 277 ? -36.974 -3.787 36.692 1.00 87.69 277 GLU A N 1
ATOM 2144 C CA . GLU A 1 277 ? -37.364 -3.269 35.376 1.00 87.69 277 GLU A CA 1
ATOM 2145 C C . GLU A 1 277 ? -36.168 -2.737 34.570 1.00 87.69 277 GLU A C 1
ATOM 2147 O O . GLU A 1 277 ? -36.135 -2.877 33.348 1.00 87.69 277 GLU A O 1
ATOM 2152 N N . TYR A 1 278 ? -35.158 -2.168 35.235 1.00 84.00 278 TYR A N 1
ATOM 2153 C CA . TYR A 1 278 ? -33.967 -1.627 34.576 1.00 84.00 278 TYR A CA 1
ATOM 2154 C C . TYR A 1 278 ? -32.895 -2.685 34.266 1.00 84.00 278 TYR A C 1
ATOM 2156 O O . TYR A 1 278 ? -32.023 -2.446 33.429 1.00 84.00 278 TYR A O 1
ATOM 2164 N N . LYS A 1 279 ? -32.969 -3.872 34.882 1.00 80.44 279 LYS A N 1
ATOM 2165 C CA . LYS A 1 279 ? -32.015 -4.980 34.709 1.00 80.44 279 LYS A CA 1
ATOM 2166 C C . LYS A 1 279 ? -31.654 -5.307 33.245 1.00 80.44 279 LYS A C 1
ATOM 2168 O O . LYS A 1 279 ? -30.460 -5.447 32.977 1.00 80.44 279 LYS A O 1
ATOM 2173 N N . PRO A 1 280 ? -32.589 -5.353 32.272 1.00 87.81 280 PRO A N 1
ATOM 2174 C CA . PRO A 1 280 ? -32.242 -5.627 30.873 1.00 87.81 280 PRO A CA 1
ATOM 2175 C C . PRO A 1 280 ? -31.252 -4.615 30.267 1.00 87.81 280 PRO A C 1
ATOM 2177 O O . PRO A 1 280 ? -30.469 -4.962 29.386 1.00 87.81 280 PRO A O 1
ATOM 2180 N N . ASN A 1 281 ? -31.241 -3.366 30.749 1.00 85.12 281 ASN A N 1
ATOM 2181 C CA . ASN A 1 281 ? -30.294 -2.341 30.294 1.00 85.12 281 ASN A CA 1
ATOM 2182 C C . ASN A 1 281 ? -28.864 -2.603 30.790 1.00 85.12 281 ASN A C 1
ATOM 2184 O O . ASN A 1 281 ? -27.913 -2.205 30.114 1.00 85.12 281 ASN A O 1
ATOM 2188 N N . LEU A 1 282 ? -28.721 -3.253 31.952 1.00 81.81 282 LEU A N 1
ATOM 2189 C CA . LEU A 1 282 ? -27.437 -3.685 32.511 1.00 81.81 282 LEU A CA 1
ATOM 2190 C C . LEU A 1 282 ? -26.907 -4.910 31.764 1.00 81.81 282 LEU A C 1
ATOM 2192 O O . LEU A 1 282 ? -25.741 -4.931 31.383 1.00 81.81 282 LEU A O 1
ATOM 2196 N N . GLU A 1 283 ? -27.778 -5.880 31.476 1.00 82.75 283 GLU A N 1
ATOM 2197 C CA . GLU A 1 283 ? -27.436 -7.062 30.671 1.00 82.75 283 GLU A CA 1
ATOM 2198 C C . GLU A 1 283 ? -26.984 -6.662 29.255 1.00 82.75 283 GLU A C 1
ATOM 2200 O O . GLU A 1 283 ? -25.999 -7.187 28.737 1.00 82.75 283 GLU A O 1
ATOM 2205 N N . LEU A 1 284 ? -27.643 -5.669 28.642 1.00 87.44 284 LEU A N 1
ATOM 2206 C CA . LEU A 1 284 ? -27.219 -5.111 27.354 1.00 87.44 284 LEU A CA 1
ATOM 2207 C C . LEU A 1 284 ? -25.834 -4.448 27.433 1.00 87.44 284 LEU A C 1
ATOM 2209 O O . LEU A 1 284 ? -25.024 -4.603 26.519 1.00 87.44 284 LEU A O 1
ATOM 2213 N N . LEU A 1 285 ? -25.556 -3.705 28.508 1.00 86.69 285 LEU A N 1
ATOM 2214 C CA . LEU A 1 285 ? -24.256 -3.063 28.715 1.00 86.69 285 LEU A CA 1
ATOM 2215 C C . LEU A 1 285 ? -23.136 -4.102 28.889 1.00 86.69 285 LEU A C 1
ATOM 2217 O O . LEU A 1 285 ? -22.059 -3.954 28.310 1.00 86.69 285 LEU A O 1
ATOM 2221 N N . GLU A 1 286 ? -23.401 -5.168 29.645 1.00 83.75 286 GLU A N 1
ATOM 2222 C CA . GLU A 1 286 ? -22.483 -6.295 29.820 1.00 83.75 286 GLU A CA 1
ATOM 2223 C C . GLU A 1 286 ? -22.224 -7.022 28.496 1.00 83.75 286 GLU A C 1
ATOM 2225 O O . GLU A 1 286 ? -21.070 -7.269 28.143 1.00 83.75 286 GLU A O 1
ATOM 2230 N N . GLN A 1 287 ? -23.268 -7.272 27.701 1.00 88.69 287 GLN A N 1
ATOM 2231 C CA . GLN A 1 287 ? -23.125 -7.854 26.368 1.00 88.69 287 GLN A CA 1
ATOM 2232 C C . GLN A 1 287 ? -22.239 -6.987 25.459 1.00 88.69 287 GLN A C 1
ATOM 2234 O O . GLN A 1 287 ? -21.360 -7.502 24.769 1.00 88.69 287 GLN A O 1
ATOM 2239 N N . GLN A 1 288 ? -22.442 -5.667 25.454 1.00 88.69 288 GLN A N 1
ATOM 2240 C CA . GLN A 1 288 ? -21.615 -4.743 24.669 1.00 88.69 288 GLN A CA 1
ATOM 2241 C C . GLN A 1 288 ? -20.155 -4.740 25.134 1.00 88.69 288 GLN A C 1
ATOM 2243 O O . GLN A 1 288 ? -19.247 -4.655 24.306 1.00 88.69 288 GLN A O 1
ATOM 2248 N N . HIS A 1 289 ? -19.918 -4.857 26.441 1.00 86.69 289 HIS A N 1
ATOM 2249 C CA . HIS A 1 289 ? -18.573 -4.979 26.989 1.00 86.69 289 HIS A CA 1
ATOM 2250 C C . HIS A 1 289 ? -17.885 -6.273 26.547 1.00 86.69 289 HIS A C 1
ATOM 2252 O O . HIS A 1 289 ? -16.737 -6.227 26.105 1.00 86.69 289 HIS A O 1
ATOM 2258 N N . GLN A 1 290 ? -18.604 -7.396 26.589 1.00 88.56 290 GLN A N 1
ATOM 2259 C CA . GLN A 1 290 ? -18.117 -8.696 26.132 1.00 88.56 290 GLN A CA 1
ATOM 2260 C C . GLN A 1 290 ? -17.710 -8.655 24.650 1.00 88.56 290 GLN A C 1
ATOM 2262 O O . GLN A 1 290 ? -16.610 -9.078 24.300 1.00 88.56 290 GLN A O 1
ATOM 2267 N N . LEU A 1 291 ? -18.538 -8.049 23.788 1.00 90.88 291 LEU A N 1
ATOM 2268 C CA . LEU A 1 291 ? -18.202 -7.839 22.372 1.00 90.88 291 LEU A CA 1
ATOM 2269 C C . LEU A 1 291 ? -16.937 -6.984 22.193 1.00 90.88 291 LEU A C 1
ATOM 2271 O O . LEU A 1 291 ? -16.134 -7.241 21.297 1.00 90.88 291 LEU A O 1
ATOM 2275 N N . GLY A 1 292 ? -16.742 -5.973 23.044 1.00 90.25 292 GLY A N 1
ATOM 2276 C CA . GLY A 1 292 ? -15.526 -5.160 23.056 1.00 90.25 292 GLY A CA 1
ATOM 2277 C C . GLY A 1 292 ? -14.277 -5.967 23.419 1.00 90.25 292 GLY A C 1
ATOM 2278 O O . GLY A 1 292 ? -13.261 -5.855 22.734 1.00 90.25 292 GLY A O 1
ATOM 2279 N N . GLN A 1 293 ? -14.358 -6.819 24.445 1.00 88.88 293 GLN A N 1
ATOM 2280 C CA . GLN A 1 293 ? -13.255 -7.693 24.860 1.00 88.88 293 GLN A CA 1
ATOM 2281 C C . GLN A 1 293 ? -12.901 -8.732 23.788 1.00 88.88 293 GLN A C 1
ATOM 2283 O O . GLN A 1 293 ? -11.722 -8.945 23.507 1.00 88.88 293 GLN A O 1
ATOM 2288 N N . GLU A 1 294 ? -13.903 -9.339 23.146 1.00 90.50 294 GLU A N 1
ATOM 2289 C CA . GLU A 1 294 ? -13.711 -10.277 22.030 1.00 90.50 294 GLU A CA 1
ATOM 2290 C C . GLU A 1 294 ? -13.046 -9.608 20.820 1.00 90.50 294 GLU A C 1
ATOM 2292 O O . GLU A 1 294 ? -12.233 -10.226 20.132 1.00 90.50 294 GLU A O 1
ATOM 2297 N N . ALA A 1 295 ? -13.335 -8.323 20.598 1.00 89.31 295 ALA A N 1
ATOM 2298 C CA . ALA A 1 295 ? -12.676 -7.488 19.597 1.00 89.31 295 ALA A CA 1
ATOM 2299 C C . ALA A 1 295 ? -11.316 -6.914 20.058 1.00 89.31 295 ALA A C 1
ATOM 2301 O O . ALA A 1 295 ? -10.699 -6.150 19.313 1.00 89.31 295 ALA A O 1
ATOM 2302 N N . LEU A 1 296 ? -10.838 -7.281 21.257 1.00 88.50 296 LEU A N 1
ATOM 2303 C CA . LEU A 1 296 ? -9.591 -6.811 21.879 1.00 88.50 296 LEU A CA 1
ATOM 2304 C C . LEU A 1 296 ? -9.525 -5.282 22.064 1.00 88.50 296 LEU A C 1
ATOM 2306 O O . LEU A 1 296 ? -8.463 -4.669 21.938 1.00 88.50 296 LEU A O 1
ATOM 2310 N N . ILE A 1 297 ? -10.665 -4.658 22.367 1.00 88.12 297 ILE A N 1
ATOM 2311 C CA . ILE A 1 297 ? -10.790 -3.221 22.620 1.00 88.12 297 ILE A CA 1
ATOM 2312 C C . ILE A 1 297 ? -10.771 -2.979 24.130 1.00 88.12 297 ILE A C 1
ATOM 2314 O O . ILE A 1 297 ? -11.704 -3.358 24.837 1.00 88.12 297 ILE A O 1
ATOM 2318 N N . PHE A 1 298 ? -9.734 -2.299 24.620 1.00 85.88 298 PHE A N 1
ATOM 2319 C CA . PHE A 1 298 ? -9.551 -2.028 26.055 1.00 85.88 298 PHE A CA 1
ATOM 2320 C C . PHE A 1 298 ? -9.604 -0.539 26.410 1.00 85.88 298 PHE A C 1
ATOM 2322 O O . PHE A 1 298 ? -9.577 -0.175 27.583 1.00 85.88 298 PHE A O 1
ATOM 2329 N N . ASP A 1 299 ? -9.696 0.330 25.406 1.00 85.12 299 ASP A N 1
ATOM 2330 C CA . ASP A 1 299 ? -9.766 1.775 25.559 1.00 85.12 299 ASP A CA 1
ATOM 2331 C C . ASP A 1 299 ? -11.088 2.322 25.004 1.00 85.12 299 ASP A C 1
ATOM 2333 O O . ASP A 1 299 ? -11.580 1.901 23.951 1.00 85.12 299 ASP A O 1
ATOM 2337 N N . ASN A 1 300 ? -11.665 3.298 25.706 1.00 88.12 300 ASN A N 1
ATOM 2338 C CA . ASN A 1 300 ? -12.842 4.009 25.230 1.00 88.12 300 ASN A CA 1
ATOM 2339 C C . ASN A 1 300 ? -12.771 5.497 25.581 1.00 88.12 300 ASN A C 1
ATOM 2341 O O . ASN A 1 300 ? -12.993 5.893 26.718 1.00 88.12 300 ASN A O 1
ATOM 2345 N N . LYS A 1 301 ? -12.509 6.337 24.576 1.00 88.75 301 LYS A N 1
ATOM 2346 C CA . LYS A 1 301 ? -12.467 7.801 24.728 1.00 88.75 301 LYS A CA 1
ATOM 2347 C C . LYS A 1 301 ? -13.841 8.462 24.911 1.00 88.75 301 LYS A C 1
ATOM 2349 O O . LYS A 1 301 ? -13.904 9.654 25.188 1.00 88.75 301 LYS A O 1
ATOM 2354 N N . HIS A 1 302 ? -14.934 7.720 24.719 1.00 90.75 302 HIS A N 1
ATOM 2355 C CA . HIS A 1 302 ? -16.300 8.264 24.694 1.00 90.75 302 HIS A CA 1
ATOM 2356 C C . HIS A 1 302 ? -17.043 8.134 26.030 1.00 90.75 302 HIS A C 1
ATOM 2358 O O . HIS A 1 302 ? -18.158 8.642 26.166 1.00 90.75 302 HIS A O 1
ATOM 2364 N N . SER A 1 303 ? -16.462 7.449 27.016 1.00 87.12 303 SER A N 1
ATOM 2365 C CA . SER A 1 303 ? -17.049 7.298 28.347 1.00 87.12 303 SER A CA 1
ATOM 2366 C C . SER A 1 303 ? -15.971 7.151 29.415 1.00 87.12 303 SER A C 1
ATOM 2368 O O . SER A 1 303 ? -14.951 6.512 29.186 1.00 87.12 303 SER A O 1
ATOM 2370 N N . ASN A 1 304 ? -16.236 7.709 30.598 1.00 84.00 304 ASN A N 1
ATOM 2371 C CA . ASN A 1 304 ? -15.413 7.523 31.799 1.00 84.00 304 ASN A CA 1
ATOM 2372 C C . ASN A 1 304 ? -15.890 6.332 32.653 1.00 84.00 304 ASN A C 1
ATOM 2374 O O . ASN A 1 304 ? -15.350 6.085 33.733 1.00 84.00 304 ASN A O 1
ATOM 2378 N N . TYR A 1 305 ? -16.932 5.627 32.207 1.00 77.19 305 TYR A N 1
ATOM 2379 C CA . TYR A 1 305 ? -17.457 4.444 32.875 1.00 77.19 305 TYR A CA 1
ATOM 2380 C C . TYR A 1 305 ? -16.811 3.184 32.301 1.00 77.19 305 TYR A C 1
ATOM 2382 O O . TYR A 1 305 ? -16.694 3.028 31.085 1.00 77.19 305 TYR A O 1
ATOM 2390 N N . THR A 1 306 ? -16.422 2.264 33.179 1.00 76.00 306 THR A N 1
ATOM 2391 C CA . THR A 1 306 ? -15.844 0.965 32.812 1.00 76.00 306 THR A CA 1
ATOM 2392 C C . THR A 1 306 ? -16.608 -0.152 33.509 1.00 76.00 306 THR A C 1
ATOM 2394 O O . THR A 1 306 ? -17.069 0.023 34.634 1.00 76.00 306 THR A O 1
ATOM 2397 N N . MET A 1 307 ? -16.737 -1.323 32.878 1.00 67.38 307 MET A N 1
ATOM 2398 C CA . MET A 1 307 ? -17.350 -2.481 33.551 1.00 67.38 307 MET A CA 1
ATOM 2399 C C . MET A 1 307 ? -16.460 -3.045 34.665 1.00 67.38 307 MET A C 1
ATOM 2401 O O . MET A 1 307 ? -16.965 -3.578 35.649 1.00 67.38 307 MET A O 1
ATOM 2405 N N . GLU A 1 308 ? -15.139 -2.894 34.552 1.00 59.81 308 GLU A N 1
ATOM 2406 C CA . GLU A 1 308 ? -14.195 -3.388 35.553 1.00 59.81 308 GLU A CA 1
ATOM 2407 C C . GLU A 1 308 ? -14.109 -2.496 36.806 1.00 59.81 308 GLU A C 1
ATOM 2409 O O . GLU A 1 308 ? -14.119 -1.268 36.721 1.00 59.81 308 GLU A O 1
ATOM 2414 N N . VAL A 1 309 ? -13.931 -3.139 37.970 1.00 48.34 309 VAL A N 1
ATOM 2415 C CA . VAL A 1 309 ? -13.561 -2.531 39.273 1.00 48.34 309 VAL A CA 1
ATOM 2416 C C . VAL A 1 309 ? -12.037 -2.588 39.501 1.00 48.34 309 VAL A C 1
ATOM 2418 O O . VAL A 1 309 ? -11.525 -2.213 40.556 1.00 48.34 309 VAL A O 1
ATOM 2421 N N . SER A 1 310 ? -11.273 -3.075 38.520 1.00 38.97 310 SER A N 1
ATOM 2422 C CA . SER A 1 310 ? -9.843 -3.355 38.653 1.00 38.97 310 SER A CA 1
ATOM 2423 C C . SER A 1 310 ? -9.040 -2.066 38.884 1.00 38.97 310 SER A C 1
ATOM 2425 O O . SER A 1 310 ? -8.861 -1.237 37.992 1.00 38.97 310 SER A O 1
ATOM 2427 N N . GLY A 1 311 ? -8.538 -1.897 40.112 1.00 40.34 311 GLY A N 1
ATOM 2428 C CA . GLY A 1 311 ? -7.962 -0.663 40.666 1.00 40.34 311 GLY A CA 1
ATOM 2429 C C . GLY A 1 311 ? -6.673 -0.110 40.037 1.00 40.34 311 GLY A C 1
ATOM 2430 O O . GLY A 1 311 ? -6.030 0.723 40.667 1.00 40.34 311 GLY A O 1
ATOM 2431 N N . ALA A 1 312 ? -6.285 -0.522 38.828 1.00 37.88 312 ALA A N 1
ATOM 2432 C CA . ALA A 1 312 ? -5.037 -0.103 38.180 1.00 37.88 312 ALA A CA 1
ATOM 2433 C C . ALA A 1 312 ? -5.150 1.185 37.333 1.00 37.88 312 ALA A C 1
ATOM 2435 O O . ALA A 1 312 ? -4.147 1.864 37.139 1.00 37.88 312 ALA A O 1
ATOM 2436 N N . HIS A 1 313 ? -6.352 1.581 36.890 1.00 40.53 313 HIS A N 1
ATOM 2437 C CA . HIS A 1 313 ? -6.581 2.811 36.097 1.00 40.53 313 HIS A CA 1
ATOM 2438 C C . HIS A 1 313 ? -7.216 3.954 36.919 1.00 40.53 313 HIS A C 1
ATOM 2440 O O . HIS A 1 313 ? -7.822 4.886 36.384 1.00 40.53 313 HIS A O 1
ATOM 2446 N N . ARG A 1 314 ? -7.083 3.882 38.251 1.00 36.31 314 ARG A N 1
ATOM 2447 C CA . ARG A 1 314 ? -7.701 4.773 39.247 1.00 36.31 314 ARG A CA 1
ATOM 2448 C C . ARG A 1 314 ? -7.071 6.173 39.254 1.00 36.31 314 ARG A C 1
ATOM 2450 O O . ARG A 1 314 ? -6.313 6.545 40.142 1.00 36.31 314 ARG A O 1
ATOM 2457 N N . GLY A 1 315 ? -7.415 6.964 38.249 1.00 37.31 315 GLY A N 1
ATOM 2458 C CA . GLY A 1 315 ? -7.365 8.421 38.338 1.00 37.31 315 GLY A CA 1
ATOM 2459 C C . GLY A 1 315 ? -8.746 9.048 38.179 1.00 37.31 315 GLY A C 1
ATOM 2460 O O . GLY A 1 315 ? -9.063 9.993 38.892 1.00 37.31 315 GLY A O 1
ATOM 2461 N N . GLN A 1 316 ? -9.553 8.541 37.236 1.00 47.19 316 GLN A N 1
ATOM 2462 C CA . GLN A 1 316 ? -10.746 9.254 36.746 1.00 47.19 316 GLN A CA 1
ATOM 2463 C C . GLN A 1 316 ? -11.922 8.352 36.302 1.00 47.19 316 GLN A C 1
ATOM 2465 O O . GLN A 1 316 ? -12.957 8.886 35.917 1.00 47.19 316 GLN A O 1
ATOM 2470 N N . CYS A 1 317 ? -11.804 7.016 36.338 1.00 44.72 317 CYS A N 1
ATOM 2471 C CA . CYS A 1 317 ? -12.854 6.106 35.844 1.00 44.72 317 CYS A CA 1
ATOM 2472 C C . CYS A 1 317 ? -13.742 5.556 36.976 1.00 44.72 317 CYS A C 1
ATOM 2474 O O . CYS A 1 317 ? -13.228 5.197 38.039 1.00 44.72 317 CYS A O 1
ATOM 2476 N N . VAL A 1 318 ? -15.056 5.463 36.735 1.00 55.22 318 VAL A N 1
ATOM 2477 C CA . VAL A 1 318 ? -16.046 4.882 37.665 1.00 55.22 318 VAL A CA 1
ATOM 2478 C C . VAL A 1 318 ? -16.367 3.449 37.224 1.00 55.22 318 VAL A C 1
ATOM 2480 O O . VAL A 1 318 ? -16.815 3.233 36.096 1.00 55.22 318 VAL A O 1
ATOM 2483 N N . GLY A 1 319 ? -16.107 2.472 38.099 1.00 55.59 319 GLY A N 1
ATOM 2484 C CA . GLY A 1 319 ? -16.308 1.048 37.818 1.00 55.59 319 GLY A CA 1
ATOM 2485 C C . GLY A 1 319 ? -17.735 0.599 38.124 1.00 55.59 319 GLY A C 1
ATOM 2486 O O . GLY A 1 319 ? -18.122 0.568 39.286 1.00 55.59 319 GLY A O 1
ATOM 2487 N N . LEU A 1 320 ? -18.490 0.207 37.098 1.00 56.66 320 LEU A N 1
ATOM 2488 C CA . LEU A 1 320 ? -19.900 -0.175 37.221 1.00 56.66 320 LEU A CA 1
ATOM 2489 C C . LEU A 1 320 ? -20.098 -1.591 37.778 1.00 56.66 320 LEU A C 1
ATOM 2491 O O . LEU A 1 320 ? -21.144 -1.874 38.347 1.00 56.66 320 LEU A O 1
ATOM 2495 N N . GLY A 1 321 ? -19.116 -2.489 37.643 1.00 51.25 321 GLY A N 1
ATOM 2496 C CA . GLY A 1 321 ? -19.263 -3.881 38.079 1.00 51.25 321 GLY A CA 1
ATOM 2497 C C . GLY A 1 321 ? -19.508 -4.025 39.584 1.00 51.25 321 GLY A C 1
ATOM 2498 O O . GLY A 1 321 ? -20.349 -4.809 39.999 1.00 51.25 321 GLY A O 1
ATOM 2499 N N . GLY A 1 322 ? -18.825 -3.243 40.419 1.00 53.22 322 GLY A N 1
ATOM 2500 C CA . GLY A 1 322 ? -18.988 -3.318 41.877 1.00 53.22 322 GLY A CA 1
ATOM 2501 C C . GLY A 1 322 ? -20.382 -2.878 42.302 1.00 53.22 322 GLY A C 1
ATOM 2502 O O . GLY A 1 322 ? -20.997 -3.506 43.160 1.00 53.22 322 GLY A O 1
ATOM 2503 N N . ASP A 1 323 ? -20.895 -1.862 41.614 1.00 52.75 323 ASP A N 1
ATOM 2504 C CA . ASP A 1 323 ? -22.231 -1.353 41.837 1.00 52.75 323 ASP A CA 1
ATOM 2505 C C . ASP A 1 323 ? -23.270 -2.355 41.322 1.00 52.75 323 ASP A C 1
ATOM 2507 O O . ASP A 1 323 ? -24.134 -2.721 42.099 1.00 52.75 323 ASP A O 1
ATOM 2511 N N . ILE A 1 324 ? -23.148 -2.879 40.088 1.00 50.81 324 ILE A N 1
ATOM 2512 C CA . ILE A 1 324 ? -24.072 -3.826 39.408 1.00 50.81 324 ILE A CA 1
ATOM 2513 C C . ILE A 1 324 ? -24.132 -5.223 40.059 1.00 50.81 324 ILE A C 1
ATOM 2515 O O . ILE A 1 324 ? -25.210 -5.813 40.158 1.00 50.81 324 ILE A O 1
ATOM 2519 N N . TRP A 1 325 ? -23.013 -5.763 40.538 1.00 47.09 325 TRP A N 1
ATOM 2520 C CA . TRP A 1 325 ? -22.993 -7.064 41.221 1.00 47.09 325 TRP A CA 1
ATOM 2521 C C . TRP A 1 325 ? -23.308 -6.945 42.724 1.00 47.09 325 TRP A C 1
ATOM 2523 O O . TRP A 1 325 ? -23.593 -7.951 43.372 1.00 47.09 325 TRP A O 1
ATOM 2533 N N . GLY A 1 326 ? -23.319 -5.721 43.271 1.00 44.78 326 GLY A N 1
ATOM 2534 C CA . GLY A 1 326 ? -23.726 -5.401 44.644 1.00 44.78 326 GLY A CA 1
ATOM 2535 C C . GLY A 1 326 ? -25.244 -5.319 44.872 1.00 44.78 326 GLY A C 1
ATOM 2536 O O . GLY A 1 326 ? -25.674 -5.256 46.018 1.00 44.78 326 GLY A O 1
ATOM 2537 N N . TRP A 1 327 ? -26.076 -5.381 43.822 1.00 50.22 327 TRP A N 1
ATOM 2538 C CA . TRP A 1 327 ? -27.551 -5.349 43.932 1.00 50.22 327 TRP A CA 1
ATOM 2539 C C . TRP A 1 327 ? -28.175 -6.671 44.413 1.00 50.22 327 TRP A C 1
ATOM 2541 O O . TRP A 1 327 ? -29.399 -6.794 44.429 1.00 50.22 327 TRP A O 1
ATOM 2551 N N . GLY A 1 328 ? -27.367 -7.669 44.790 1.00 48.69 328 GLY A N 1
ATOM 2552 C CA . GLY A 1 328 ? -27.849 -8.957 45.307 1.00 48.69 328 GLY A CA 1
ATOM 2553 C C . GLY A 1 328 ? -28.692 -8.845 46.585 1.00 48.69 328 GLY A C 1
ATOM 2554 O O . GLY A 1 328 ? -29.491 -9.735 46.843 1.00 48.69 328 GLY A O 1
ATOM 2555 N N . GLU A 1 329 ? -28.554 -7.748 47.335 1.00 46.59 329 GLU A N 1
ATOM 2556 C CA . GLU A 1 329 ? -29.449 -7.258 48.394 1.00 46.59 329 GLU A CA 1
ATOM 2557 C C . GLU A 1 329 ? -29.041 -5.797 48.692 1.00 46.59 329 GLU A C 1
ATOM 2559 O O . GLU A 1 329 ? -27.842 -5.544 48.821 1.00 46.59 329 GLU A O 1
ATOM 2564 N N . PRO A 1 330 ? -29.964 -4.814 48.798 1.00 52.88 330 PRO A N 1
ATOM 2565 C CA . PRO A 1 330 ? -29.611 -3.464 49.247 1.00 52.88 330 PRO A CA 1
ATOM 2566 C C . PRO A 1 330 ? -28.792 -3.528 50.550 1.00 52.88 330 PRO A C 1
ATOM 2568 O O . PRO A 1 330 ? -29.170 -4.305 51.424 1.00 52.88 330 PRO A O 1
ATOM 2571 N N . PRO A 1 331 ? -27.732 -2.722 50.754 1.00 53.28 331 PRO A N 1
ATOM 2572 C CA . PRO A 1 331 ? -26.922 -2.770 51.980 1.00 53.28 331 PRO A CA 1
ATOM 2573 C C . PRO A 1 331 ? -27.769 -2.661 53.250 1.00 53.28 331 PRO A C 1
ATOM 2575 O O . PRO A 1 331 ? -27.535 -3.360 54.227 1.00 53.28 331 PRO A O 1
ATOM 2578 N N . ILE A 1 332 ? -28.838 -1.866 53.185 1.00 52.50 332 ILE A N 1
ATOM 2579 C CA . ILE A 1 332 ? -29.815 -1.750 54.261 1.00 52.50 332 ILE A CA 1
ATOM 2580 C C . ILE A 1 332 ? -30.636 -3.033 54.469 1.00 52.50 332 ILE A C 1
ATOM 2582 O O . ILE A 1 332 ? -30.877 -3.428 55.600 1.00 52.50 332 ILE A O 1
ATOM 2586 N N . MET A 1 333 ? -31.025 -3.737 53.401 1.00 53.72 333 MET A N 1
ATOM 2587 C CA . MET A 1 333 ? -31.653 -5.059 53.509 1.00 53.72 333 MET A CA 1
ATOM 2588 C C . MET A 1 333 ? -30.670 -6.081 54.075 1.00 53.72 333 MET A C 1
ATOM 2590 O O . MET A 1 333 ? -31.082 -6.946 54.836 1.00 53.72 333 MET A O 1
ATOM 2594 N N . GLN A 1 334 ? -29.379 -5.960 53.765 1.00 63.16 334 GLN A N 1
ATOM 2595 C CA . GLN A 1 334 ? -28.338 -6.797 54.348 1.00 63.16 334 GLN A CA 1
ATOM 2596 C C . GLN A 1 334 ? -28.149 -6.501 55.844 1.00 63.16 334 GLN A C 1
ATOM 2598 O O . GLN A 1 334 ? -28.004 -7.437 56.622 1.00 63.16 334 GLN A O 1
ATOM 2603 N N . GLU A 1 335 ? -28.221 -5.238 56.276 1.00 63.88 335 GLU A N 1
ATOM 2604 C CA . GLU A 1 335 ? -28.208 -4.836 57.692 1.00 63.88 335 GLU A CA 1
ATOM 2605 C C . GLU A 1 335 ? -29.472 -5.283 58.437 1.00 63.88 335 GLU A C 1
ATOM 2607 O O . GLU A 1 335 ? -29.376 -5.851 59.530 1.00 63.88 335 GLU A O 1
ATOM 2612 N N . PHE A 1 336 ? -30.652 -5.109 57.831 1.00 64.81 336 PHE A N 1
ATOM 2613 C CA . PHE A 1 336 ? -31.920 -5.617 58.352 1.00 64.81 336 PHE A CA 1
ATOM 2614 C C . PHE A 1 336 ? -31.899 -7.138 58.460 1.00 64.81 336 PHE A C 1
ATOM 2616 O O . PHE A 1 336 ? -32.306 -7.675 59.482 1.00 64.81 336 PHE A O 1
ATOM 2623 N N . ARG A 1 337 ? -31.378 -7.844 57.454 1.00 70.56 337 ARG A N 1
ATOM 2624 C CA . ARG A 1 337 ? -31.312 -9.309 57.425 1.00 70.56 337 ARG A CA 1
ATOM 2625 C C . ARG A 1 337 ? -30.228 -9.861 58.340 1.00 70.56 337 ARG A C 1
ATOM 2627 O O . ARG A 1 337 ? -30.447 -10.886 58.972 1.00 70.56 337 ARG A O 1
ATOM 2634 N N . ALA A 1 338 ? -29.089 -9.185 58.469 1.00 71.88 338 ALA A N 1
ATOM 2635 C CA . ALA A 1 338 ? -28.055 -9.528 59.440 1.00 71.88 338 ALA A CA 1
ATOM 2636 C C . ALA A 1 338 ? -28.561 -9.337 60.874 1.00 71.88 338 ALA A C 1
ATOM 2638 O O . ALA A 1 338 ? -28.359 -10.219 61.706 1.00 71.88 338 ALA A O 1
ATOM 2639 N N . SER A 1 339 ? -29.267 -8.235 61.143 1.00 74.88 339 SER A N 1
ATOM 2640 C CA . SER A 1 339 ? -29.899 -7.989 62.442 1.00 74.88 339 SER A CA 1
ATOM 2641 C C . SER A 1 339 ? -31.009 -9.008 62.698 1.00 74.88 339 SER A C 1
ATOM 2643 O O . SER A 1 339 ? -31.000 -9.674 63.725 1.00 74.88 339 SER A O 1
ATOM 2645 N N . PHE A 1 340 ? -31.891 -9.246 61.728 1.00 74.94 340 PHE A N 1
ATOM 2646 C CA . PHE A 1 340 ? -32.948 -10.252 61.819 1.00 74.94 340 PHE A CA 1
ATOM 2647 C C . PHE A 1 340 ? -32.384 -11.650 62.105 1.00 74.94 340 PHE A C 1
ATOM 2649 O O . PHE A 1 340 ? -32.794 -12.285 63.068 1.00 74.94 340 PHE A O 1
ATOM 2656 N N . ASN A 1 341 ? -31.376 -12.099 61.350 1.00 77.69 341 ASN A N 1
ATOM 2657 C CA . ASN A 1 341 ? -30.710 -13.390 61.561 1.00 77.69 341 ASN A CA 1
ATOM 2658 C C . ASN A 1 341 ? -29.948 -13.464 62.894 1.00 77.69 341 ASN A C 1
ATOM 2660 O O . ASN A 1 341 ? -29.733 -14.555 63.417 1.00 77.69 341 ASN A O 1
ATOM 2664 N N . HIS A 1 342 ? -29.498 -12.330 63.438 1.00 79.19 342 HIS A N 1
ATOM 2665 C CA . HIS A 1 342 ? -28.869 -12.283 64.757 1.00 79.19 342 HIS A CA 1
ATOM 2666 C C . HIS A 1 342 ? -29.879 -12.573 65.878 1.00 79.19 342 HIS A C 1
ATOM 2668 O O . HIS A 1 342 ? -29.521 -13.205 66.878 1.00 79.19 342 HIS A O 1
ATOM 2674 N N . PHE A 1 343 ? -31.129 -12.129 65.710 1.00 78.44 343 PHE A N 1
ATOM 2675 C CA . PHE A 1 343 ? -32.199 -12.320 66.689 1.00 78.44 343 PHE A CA 1
ATOM 2676 C C . PHE A 1 343 ? -33.057 -13.576 66.436 1.00 78.44 343 PHE A C 1
ATOM 2678 O O . PHE A 1 343 ? -33.559 -14.129 67.408 1.00 78.44 343 PHE A O 1
ATOM 2685 N N . ASP A 1 344 ? -33.137 -14.090 65.201 1.00 80.31 344 ASP A N 1
ATOM 2686 C CA . ASP A 1 344 ? -33.800 -15.358 64.819 1.00 80.31 344 ASP A CA 1
ATOM 2687 C C . ASP A 1 344 ? -32.872 -16.561 65.086 1.00 80.31 344 ASP A C 1
ATOM 2689 O O . ASP A 1 344 ? -32.343 -17.207 64.172 1.00 80.31 344 ASP A O 1
ATOM 2693 N N . LYS A 1 345 ? -32.602 -16.824 66.372 1.00 76.69 345 LYS A N 1
ATOM 2694 C CA . LYS A 1 345 ? -31.663 -17.872 66.832 1.00 76.69 345 LYS A CA 1
ATOM 2695 C C . LYS A 1 345 ? -32.140 -19.291 66.528 1.00 76.69 345 LYS A C 1
ATOM 2697 O O . LYS A 1 345 ? -31.335 -20.219 66.488 1.00 76.69 345 LYS A O 1
ATOM 2702 N N . ASP A 1 346 ? -33.441 -19.457 66.383 1.00 78.88 346 ASP A N 1
ATOM 2703 C CA . ASP A 1 346 ? -34.154 -20.693 66.101 1.00 78.88 346 ASP A CA 1
ATOM 2704 C C . ASP A 1 346 ? -34.393 -20.914 64.599 1.00 78.88 346 ASP A C 1
ATOM 2706 O O . ASP A 1 346 ? -34.832 -22.000 64.211 1.00 78.88 346 ASP A O 1
ATOM 2710 N N . HIS A 1 347 ? -34.011 -19.946 63.754 1.00 76.00 347 HIS A N 1
ATOM 2711 C CA . HIS A 1 347 ? -34.093 -20.007 62.292 1.00 76.00 347 HIS A CA 1
ATOM 2712 C C . HIS A 1 347 ? -35.493 -20.379 61.792 1.00 76.00 347 HIS A C 1
ATOM 2714 O O . HIS A 1 347 ? -35.648 -21.076 60.782 1.00 76.00 347 HIS A O 1
ATOM 2720 N N . CYS A 1 348 ? -36.524 -19.954 62.522 1.00 77.00 348 CYS A N 1
ATOM 2721 C CA . CYS A 1 348 ? -37.906 -20.266 62.189 1.00 77.00 348 CYS A CA 1
ATOM 2722 C C . CYS A 1 348 ? -38.481 -19.277 61.163 1.00 77.00 348 CYS A C 1
ATOM 2724 O O . CYS A 1 348 ? -39.562 -19.517 60.619 1.00 77.00 348 CYS A O 1
ATOM 2726 N N . GLY A 1 349 ? -37.744 -18.202 60.850 1.00 75.06 349 GLY A N 1
ATOM 2727 C CA . GLY A 1 349 ? -38.155 -17.170 59.904 1.00 75.06 349 GLY A CA 1
ATOM 2728 C C . GLY A 1 349 ? -39.182 -16.196 60.482 1.00 75.06 349 GLY A C 1
ATOM 2729 O O . GLY A 1 349 ? -39.816 -15.461 59.724 1.00 75.06 349 GLY A O 1
ATOM 2730 N N . SER A 1 350 ? -39.367 -16.180 61.805 1.00 73.94 350 SER A N 1
ATOM 2731 C CA . SER A 1 350 ? -40.282 -15.277 62.506 1.00 73.94 350 SER A CA 1
ATOM 2732 C C . SER A 1 350 ? -39.721 -14.885 63.869 1.00 73.94 350 SER A C 1
ATOM 2734 O O . SER A 1 350 ? -39.375 -15.756 64.652 1.00 73.94 350 SER A O 1
ATOM 2736 N N . LEU A 1 351 ? -39.686 -13.592 64.186 1.00 79.81 351 LEU A N 1
ATOM 2737 C CA . LEU A 1 351 ? -39.236 -13.116 65.497 1.00 79.81 351 LEU A CA 1
ATOM 2738 C C . LEU A 1 351 ? -40.410 -13.040 66.478 1.00 79.81 351 LEU A C 1
ATOM 2740 O O . LEU A 1 351 ? -41.477 -12.519 66.135 1.00 79.81 351 LEU A O 1
ATOM 2744 N N . GLY A 1 352 ? -40.214 -13.510 67.712 1.00 77.25 352 GLY A N 1
ATOM 2745 C CA . GLY A 1 352 ? -41.165 -13.266 68.795 1.00 77.25 352 GLY A CA 1
ATOM 2746 C C . GLY A 1 352 ? -41.254 -11.770 69.154 1.00 77.25 352 GLY A C 1
ATOM 2747 O O . GLY A 1 352 ? -40.362 -10.998 68.807 1.00 77.25 352 GLY A O 1
ATOM 2748 N N . PRO A 1 353 ? -42.284 -11.317 69.893 1.00 75.69 353 PRO A N 1
ATOM 2749 C CA . PRO A 1 353 ? -42.494 -9.890 70.185 1.00 75.69 353 PRO A CA 1
ATOM 2750 C C . PRO A 1 353 ? -41.303 -9.194 70.872 1.00 75.69 353 PRO A C 1
ATOM 2752 O O . PRO A 1 353 ? -40.978 -8.055 70.548 1.00 75.69 353 PRO A O 1
ATOM 2755 N N . GLU A 1 354 ? -40.624 -9.888 71.790 1.00 75.75 354 GLU A N 1
ATOM 2756 C CA . GLU A 1 354 ? -39.444 -9.372 72.506 1.00 75.75 354 GLU A CA 1
ATOM 2757 C C . GLU A 1 354 ? -38.181 -9.359 71.626 1.00 75.75 354 GLU A C 1
ATOM 2759 O O . GLU A 1 354 ? -37.370 -8.437 71.701 1.00 75.75 354 GLU A O 1
ATOM 2764 N N . GLU A 1 355 ? -38.024 -10.355 70.752 1.00 78.44 355 GLU A N 1
ATOM 2765 C CA . GLU A 1 355 ? -36.891 -10.468 69.822 1.00 78.44 355 GLU A CA 1
ATOM 2766 C C . GLU A 1 355 ? -37.014 -9.463 68.677 1.00 78.44 355 GLU A C 1
ATOM 2768 O O . GLU A 1 355 ? -36.034 -8.834 68.286 1.00 78.44 355 GLU A O 1
ATOM 2773 N N . PHE A 1 356 ? -38.238 -9.242 68.198 1.00 76.56 356 PHE A N 1
ATOM 2774 C CA . PHE A 1 356 ? -38.559 -8.210 67.223 1.00 76.56 356 PHE A CA 1
ATOM 2775 C C . PHE A 1 356 ? -38.286 -6.815 67.790 1.00 76.56 356 PHE A C 1
ATOM 2777 O O . PHE A 1 356 ? -37.649 -5.992 67.134 1.00 76.56 356 PHE A O 1
ATOM 2784 N N . LYS A 1 357 ? -38.677 -6.567 69.046 1.00 77.44 357 LYS A N 1
ATOM 2785 C CA . LYS A 1 357 ? -38.369 -5.312 69.736 1.00 77.44 357 LYS A CA 1
ATOM 2786 C C . LYS A 1 357 ? -36.860 -5.094 69.889 1.00 77.44 357 LYS A C 1
ATOM 2788 O O . LYS A 1 357 ? -36.376 -4.000 69.614 1.00 77.44 357 LYS A O 1
ATOM 2793 N N . ALA A 1 358 ? -36.109 -6.120 70.288 1.00 77.56 358 ALA A N 1
ATOM 2794 C CA . ALA A 1 358 ? -34.651 -6.043 70.396 1.00 77.56 358 ALA A CA 1
ATOM 2795 C C . ALA A 1 358 ? -33.970 -5.798 69.036 1.00 77.56 358 ALA A C 1
ATOM 2797 O O . ALA A 1 358 ? -33.024 -5.013 68.965 1.00 77.56 358 ALA A O 1
ATOM 2798 N N . CYS A 1 359 ? -34.490 -6.405 67.965 1.00 78.44 359 CYS A N 1
ATOM 2799 C CA . CYS A 1 359 ? -34.034 -6.179 66.595 1.00 78.44 359 CYS A CA 1
ATOM 2800 C C . CYS A 1 359 ? -34.280 -4.732 66.144 1.00 78.44 359 CYS A C 1
ATOM 2802 O O . CYS A 1 359 ? -33.392 -4.100 65.579 1.00 78.44 359 CYS A O 1
ATOM 2804 N N . LEU A 1 360 ? -35.456 -4.165 66.424 1.00 75.50 360 LEU A N 1
ATOM 2805 C CA . LEU A 1 360 ? -35.758 -2.767 66.096 1.00 75.50 360 LEU A CA 1
ATOM 2806 C C . LEU A 1 360 ? -34.853 -1.790 66.860 1.00 75.50 360 LEU A C 1
ATOM 2808 O O . LEU A 1 360 ? -34.319 -0.858 66.260 1.00 75.50 360 LEU A O 1
ATOM 2812 N N . ILE A 1 361 ? -34.590 -2.057 68.143 1.00 78.56 361 ILE A N 1
ATOM 2813 C CA . ILE A 1 361 ? -33.662 -1.258 68.956 1.00 78.56 361 ILE A CA 1
ATOM 2814 C C . ILE A 1 361 ? -32.228 -1.352 68.416 1.00 78.56 361 ILE A C 1
ATOM 2816 O O . ILE A 1 361 ? -31.536 -0.338 68.348 1.00 78.56 361 ILE A O 1
ATOM 2820 N N . SER A 1 362 ? -31.764 -2.536 67.989 1.00 73.31 362 SER A N 1
ATOM 2821 C CA . SER A 1 362 ? -30.418 -2.686 67.410 1.00 73.31 362 SER A CA 1
ATOM 2822 C C . SER A 1 362 ? -30.256 -1.973 66.069 1.00 73.31 362 SER A C 1
ATOM 2824 O O . SER A 1 362 ? -29.149 -1.583 65.715 1.00 73.31 362 SER A O 1
ATOM 2826 N N . LEU A 1 363 ? -31.360 -1.802 65.341 1.00 72.19 363 LEU A N 1
ATOM 2827 C CA . LEU A 1 363 ? -31.437 -1.041 64.095 1.00 72.19 363 LEU A CA 1
ATOM 2828 C C . LEU A 1 363 ? -31.594 0.473 64.340 1.00 72.19 363 LEU A C 1
ATOM 2830 O O . LEU A 1 363 ? -31.643 1.243 63.387 1.00 72.19 363 LEU A O 1
ATOM 2834 N N . GLY A 1 364 ? -31.638 0.907 65.606 1.00 68.62 364 GLY A N 1
ATOM 2835 C CA . GLY A 1 364 ? -31.693 2.315 66.001 1.00 68.62 364 GLY A CA 1
ATOM 2836 C C . GLY A 1 364 ? -33.102 2.894 66.149 1.00 68.62 364 GLY A C 1
ATOM 2837 O O . GLY A 1 364 ? -33.230 4.104 66.328 1.00 68.62 364 GLY A O 1
ATOM 2838 N N . TYR A 1 365 ? -34.150 2.065 66.102 1.00 68.75 365 TYR A N 1
ATOM 2839 C CA . TYR A 1 365 ? -35.530 2.499 66.327 1.00 68.75 365 TYR A CA 1
ATOM 2840 C C . TYR A 1 365 ? -35.878 2.422 67.817 1.00 68.75 365 TYR A C 1
ATOM 2842 O O . TYR A 1 365 ? -35.820 1.354 68.430 1.00 68.75 365 TYR A O 1
ATOM 2850 N N . ASP A 1 366 ? -36.253 3.559 68.406 1.00 64.00 366 ASP A N 1
ATOM 2851 C CA . ASP A 1 366 ? -36.613 3.634 69.821 1.00 64.00 366 ASP A CA 1
ATOM 2852 C C . ASP A 1 366 ? -38.077 3.211 70.014 1.00 64.00 366 ASP A C 1
ATOM 2854 O O . ASP A 1 366 ? -39.013 3.929 69.659 1.00 64.00 366 ASP A O 1
ATOM 2858 N N . VAL A 1 367 ? -38.280 1.992 70.517 1.00 59.25 367 VAL A N 1
ATOM 2859 C CA . VAL A 1 367 ? -39.614 1.435 70.770 1.00 59.25 367 VAL A CA 1
ATOM 2860 C C . VAL A 1 367 ? -39.989 1.732 72.221 1.00 59.25 367 VAL A C 1
ATOM 2862 O O . VAL A 1 367 ? -39.763 0.909 73.121 1.00 59.25 367 VAL A O 1
ATOM 2865 N N . GLU A 1 368 ? -40.537 2.926 72.463 1.00 59.28 368 GLU A N 1
ATOM 2866 C CA . GLU A 1 368 ? -41.089 3.278 73.771 1.00 59.28 368 GLU A CA 1
ATOM 2867 C C . GLU A 1 368 ? -42.193 2.284 74.170 1.00 59.28 368 GLU A C 1
ATOM 2869 O O . GLU A 1 368 ? -43.037 1.868 73.376 1.00 59.28 368 GLU A O 1
ATOM 2874 N N . ASN A 1 369 ? -42.143 1.846 75.429 1.00 47.53 369 ASN A N 1
ATOM 2875 C CA . ASN A 1 369 ? -43.099 0.910 76.012 1.00 47.53 369 ASN A CA 1
ATOM 2876 C C . ASN A 1 369 ? -44.436 1.619 76.274 1.00 47.53 369 ASN A C 1
ATOM 2878 O O . ASN A 1 369 ? -44.719 1.980 77.418 1.00 47.53 369 ASN A O 1
ATOM 2882 N N . ASP A 1 370 ? -45.288 1.756 75.262 1.00 40.06 370 ASP A N 1
ATOM 2883 C CA . ASP A 1 370 ? -46.696 2.028 75.533 1.00 40.06 370 ASP A CA 1
ATOM 2884 C C . ASP A 1 370 ? -47.401 0.723 75.912 1.00 40.06 370 ASP A C 1
ATOM 2886 O O . ASP A 1 370 ? -47.749 -0.127 75.094 1.00 40.06 370 ASP A O 1
ATOM 2890 N N . ARG A 1 371 ? -47.579 0.556 77.226 1.00 40.56 371 ARG A N 1
ATOM 2891 C CA . ARG A 1 371 ? -48.590 -0.339 77.782 1.00 40.56 371 ARG A CA 1
ATOM 2892 C C . ARG A 1 371 ? -49.966 0.226 77.441 1.00 40.56 371 ARG A C 1
ATOM 2894 O O . ARG A 1 371 ? -50.367 1.198 78.081 1.00 40.56 371 ARG A O 1
ATOM 2901 N N . GLN A 1 372 ? -50.714 -0.453 76.577 1.00 30.30 372 GLN A N 1
ATOM 2902 C CA . GLN A 1 372 ? -52.171 -0.567 76.703 1.00 30.30 372 GLN A CA 1
ATOM 2903 C C . GLN A 1 372 ? -52.633 -1.987 76.406 1.00 30.30 372 GLN A C 1
ATOM 2905 O O . GLN A 1 372 ? -52.258 -2.524 75.342 1.00 30.30 372 GLN A O 1
#

Sequence (372 aa):
QGDVRLINCRSWGGQSSNGGGGLGASQMGGNMGRGSEASGSGYGEGVGGITNGGRGLREGEGELDYYDSPSVNSRCQKICDQWDVLGSLTHSRREALEKLLETIDQLHLEYAKRAAPFNNWMEGAMEDLQDMFIVHTIEEIEGLMAAHEQFKATLPDADKERAAILGIQREAQRVGETHGIKMAANNPYSAVTPQLINAKWDRVQQLVPQRDAALQDEQNRQQCNERLRRQFAAQANVVGPWIQNKMEEIGRISLELHGTLEDQLQQLQLYERSIVEYKPNLELLEQQHQLGQEALIFDNKHSNYTMEVSGAHRGQCVGLGGDIWGWGEPPIMQEFRASFNHFDKDHCGSLGPEEFKACLISLGYDVENDRQ

Secondary structure (DSSP, 8-state):
-----------SS---S------------------------SSSSHHHHHHHHHHHHHHHHHTTT-TTHHHHHHHHHHHHHHHHHHHHHHHHHHHHHHHHHHHHHHHHHHHHHHHHHHHHHHHHHHHHHH------SHHHHHHHHHHHHHHHHHHHHHHHHHHHHHHHHHHHHHHHHHTT----SS-TT-S--HHHHHHHHHHHHHHHHHHHHHHHHHHHHHHHHHHHHHHHHHHHHHHHHHHHHHHHHHHHHHH---S-HHHHHHHHHHHHHHHHHHHHHHHHHHHHHHHHHHTT----TT-SEES---TTSTTT-EEHHHHHHGGGS-HHHHHHHHHHHHH-TT-SS---HHHHHHHHHHTT--------